Protein AF-A0A9E5S819-F1 (afdb_monomer)

Foldseek 3Di:
DPPQKDKPQDDDDDDDAAKDWGWIWIADNVRDIDIDIDIDHDHDPDPDPPPPPPPFQWFAAPDRWIKGFDDDDPPDDDDPQWDWDWDADPNDTGIWIAGVDDGWIWTWIATPVGDTAIWTQDPVRHTDHDDDDDDVHADWDFDDDDPPDDDAPQWAWDWDQDPNDIDIWTWRDDDPPDDIWIWTFTQHPVRDTAIWIADPVVRDTHGDDDPDPPPPPPPPPPDDDDDDDDDDDDDDDDDDDDDDDDDDPDPVVVVVVVVVVVVVVVVVVVVVVVVVVVVVVVVPDDDDDDDDDDD

Sequence (295 aa):
TDSKASIKGGGTVKLSEGENTIRLTVTAENGDQRTYAIVVTRPTATPSPSPSPTPAVTVPGPGDDTFSVSDLPEGVAVPAGFYSTVKEMDGRNVPAYKSLKGDLTLFYLIRDDGASGFYYADQDGTYLPFLTISLPALTWPILSLDSSVDIPPGFTETEMLVEGQWVKVWQRPEPEGRDAEYLVYLMGGDGGRRFYLYDRNNQLLIPYQENAPVPTEPTEPSATTPETDPVATTPTPTTPAETSEPGVLGAWQLMTFLFGIFCLILLGLIVWLLTRLRRLENLSKPQRPHIRRVD

pLDDT: mean 72.02, std 18.45, range [29.06, 97.5]

Solvent-accessible surface area (backbone atoms only — not comparable to full-atom values): 19142 Å² total; per-residue (Å²): 132,76,94,64,57,47,77,45,70,79,79,94,76,88,78,59,76,35,80,36,78,46,59,35,39,39,33,43,78,89,66,54,74,48,77,45,78,48,79,48,71,36,77,62,81,70,78,68,80,72,74,74,80,68,80,67,57,69,48,47,28,74,85,89,43,56,28,31,59,41,76,81,55,90,90,64,74,79,58,89,66,46,45,86,47,72,42,79,54,97,92,36,78,40,62,29,32,37,37,79,70,73,86,54,48,34,33,36,35,35,33,91,89,64,57,65,47,46,23,30,65,50,96,87,58,40,40,42,79,63,82,83,65,83,41,108,81,70,59,56,58,79,48,83,82,58,98,83,63,84,75,64,88,79,51,44,82,47,77,44,80,54,101,88,40,81,42,77,34,28,38,26,80,54,58,94,95,43,81,62,46,34,38,39,40,29,36,45,100,85,67,52,72,45,51,22,37,44,41,81,90,76,72,42,78,42,80,56,71,83,71,71,74,70,76,72,69,77,80,69,79,84,69,84,77,81,88,79,88,87,85,88,86,86,86,88,90,86,88,90,77,91,83,86,81,86,85,73,85,52,72,66,62,57,48,54,54,52,51,51,53,50,50,55,51,52,53,51,50,52,55,51,50,53,54,51,52,54,53,51,58,64,68,68,58,78,81,79,82,83,80,76,85,82,134

Nearest PDB structures (foldseek):
  8pxc-assembly1_A  TM=6.404E-01  e=1.051E+00  Streptococcus oralis
  1l4i-assembly1_A  TM=1.980E-01  e=1.222E+00  Escherichia coli
  6hq9-assembly1_A  TM=2.543E-01  e=4.276E+00  Homo sapiens
  8ewc-assembly1_BE  TM=1.383E-01  e=7.802E+00  Saccharomyces cerevisiae

Radius of gyration: 40.33 Å; Cα contacts (8 Å, |Δi|>4): 338; chains: 1; bounding box: 88×86×126 Å

Structure (mmCIF, N/CA/C/O backbone):
data_AF-A0A9E5S819-F1
#
_entry.id   AF-A0A9E5S819-F1
#
loop_
_atom_site.group_PDB
_atom_site.id
_atom_site.type_symbol
_atom_site.label_atom_id
_atom_site.label_alt_id
_atom_site.label_comp_id
_atom_site.label_asym_id
_atom_site.label_entity_id
_atom_site.label_seq_id
_atom_site.pdbx_PDB_ins_code
_atom_site.Cartn_x
_atom_site.Cartn_y
_atom_site.Cartn_z
_atom_site.occupancy
_atom_site.B_iso_or_equiv
_atom_site.auth_seq_id
_atom_site.auth_comp_id
_atom_site.auth_asym_id
_atom_site.auth_atom_id
_atom_site.pdbx_PDB_model_num
ATOM 1 N N . THR A 1 1 ? -46.412 28.011 44.755 1.00 49.03 1 THR A N 1
ATOM 2 C CA . THR A 1 1 ? -45.316 28.974 44.525 1.00 49.03 1 THR A CA 1
ATOM 3 C C . THR A 1 1 ? -45.879 30.362 44.728 1.00 49.03 1 THR A C 1
ATOM 5 O O . THR A 1 1 ? -46.919 30.655 44.157 1.00 49.03 1 THR A O 1
ATOM 8 N N . ASP A 1 2 ? -45.276 31.164 45.605 1.00 54.16 2 ASP A N 1
ATOM 9 C CA . ASP A 1 2 ? -45.656 32.570 45.804 1.00 54.16 2 ASP A CA 1
ATOM 10 C C . ASP A 1 2 ? -45.157 33.390 44.599 1.00 54.16 2 ASP A C 1
ATOM 12 O O . ASP A 1 2 ? -43.995 33.266 44.210 1.00 54.16 2 ASP A O 1
ATOM 16 N N . SER A 1 3 ? -46.036 34.169 43.964 1.00 62.62 3 SER A N 1
ATOM 17 C CA . SER A 1 3 ? -45.792 34.843 42.681 1.00 62.62 3 SER A CA 1
ATOM 18 C C . SER A 1 3 ? -44.837 36.043 42.755 1.00 62.62 3 SER A C 1
ATOM 20 O O . SER A 1 3 ? -44.627 36.697 41.736 1.00 62.62 3 SER A O 1
ATOM 22 N N . LYS A 1 4 ? -44.278 36.359 43.931 1.00 67.62 4 LYS A N 1
ATOM 23 C CA . LYS A 1 4 ? -43.441 37.555 44.146 1.00 67.62 4 LYS A CA 1
ATOM 24 C C . LYS A 1 4 ? -41.991 37.281 44.562 1.00 67.62 4 LYS A C 1
ATOM 26 O O . LYS A 1 4 ? -41.213 38.219 44.715 1.00 67.62 4 LYS A O 1
ATOM 31 N N . ALA A 1 5 ? -41.604 36.018 44.730 1.00 68.25 5 ALA A N 1
ATOM 32 C CA . ALA A 1 5 ? -40.213 35.657 44.997 1.00 68.25 5 ALA A CA 1
ATOM 33 C C . ALA A 1 5 ? -39.371 35.690 43.708 1.00 68.25 5 ALA A C 1
ATOM 35 O O . ALA A 1 5 ? -39.843 35.289 42.643 1.00 68.25 5 ALA A O 1
ATOM 36 N N . SER A 1 6 ? -38.105 36.115 43.802 1.00 69.06 6 SER A N 1
ATOM 37 C CA . SER A 1 6 ? -37.155 36.065 42.677 1.00 69.06 6 SER A CA 1
ATOM 38 C C . SER A 1 6 ? -35.990 35.122 42.972 1.00 69.06 6 SER A C 1
ATOM 40 O O . SER A 1 6 ? -35.504 35.050 44.101 1.00 69.06 6 SER A O 1
ATOM 42 N N . ILE A 1 7 ? -35.550 34.376 41.955 1.00 75.12 7 ILE A N 1
ATOM 43 C CA . ILE A 1 7 ? -34.467 33.392 42.062 1.00 75.12 7 ILE A CA 1
ATOM 44 C C . ILE A 1 7 ? -33.316 33.836 41.159 1.00 75.12 7 ILE A C 1
ATOM 46 O O . ILE A 1 7 ? -33.513 34.069 39.966 1.00 75.12 7 ILE A O 1
ATOM 50 N N . LYS A 1 8 ? -32.105 33.923 41.714 1.00 68.56 8 LYS A N 1
ATOM 51 C CA . LYS A 1 8 ? -30.856 34.160 40.975 1.00 68.56 8 LYS A CA 1
ATOM 52 C C . LYS A 1 8 ? -29.974 32.912 41.024 1.00 68.56 8 LYS A C 1
ATOM 54 O O . LYS A 1 8 ? -29.885 32.263 42.062 1.00 68.56 8 LYS A O 1
ATOM 59 N N . GLY A 1 9 ? -29.321 32.592 39.905 1.00 63.53 9 GLY A N 1
ATOM 60 C CA . GLY A 1 9 ? -28.444 31.418 39.772 1.00 63.53 9 GLY A CA 1
ATOM 61 C C . GLY A 1 9 ? -29.086 30.184 39.121 1.00 63.53 9 GLY A C 1
ATOM 62 O O . GLY A 1 9 ? -28.424 29.159 38.999 1.00 63.53 9 GLY A O 1
ATOM 63 N N . GLY A 1 10 ? -30.351 30.267 38.692 1.00 67.69 10 GLY A N 1
ATOM 64 C CA . GLY A 1 10 ? -30.990 29.228 37.872 1.00 67.69 10 GLY A CA 1
ATOM 65 C C . GLY A 1 10 ? -30.561 29.291 36.398 1.00 67.69 10 GLY A C 1
ATOM 66 O O . GLY A 1 10 ? -30.113 30.335 35.927 1.00 67.69 10 GLY A O 1
ATOM 67 N N . GLY A 1 11 ? -30.714 28.186 35.661 1.00 73.12 11 GLY A N 1
ATOM 68 C CA . GLY A 1 11 ? -30.392 28.090 34.230 1.00 73.12 11 GLY A CA 1
ATOM 69 C C . GLY A 1 11 ? -29.603 26.827 33.876 1.00 73.12 11 GLY A C 1
ATOM 70 O O . GLY A 1 11 ? -29.444 25.929 34.699 1.00 73.12 11 GLY A O 1
ATOM 71 N N . THR A 1 12 ? -29.107 26.758 32.639 1.00 76.50 12 THR A N 1
ATOM 72 C CA . THR A 1 12 ? -28.227 25.663 32.202 1.00 76.50 12 THR A CA 1
ATOM 73 C C . THR A 1 12 ? -26.820 25.898 32.742 1.00 76.50 12 THR A C 1
ATOM 75 O O . THR A 1 12 ? -26.201 26.913 32.425 1.00 76.50 12 THR A O 1
ATOM 78 N N . VAL A 1 13 ? -26.305 24.959 33.536 1.00 80.19 13 VAL A N 1
ATOM 79 C CA . VAL A 1 13 ? -24.954 25.019 34.110 1.00 80.19 13 VAL A CA 1
ATOM 80 C C . VAL A 1 13 ? -24.096 23.928 33.481 1.00 80.19 13 VAL A C 1
ATOM 82 O O . VAL A 1 13 ? -24.451 22.751 33.513 1.00 80.19 13 VAL A O 1
ATOM 85 N N . LYS A 1 14 ? -22.953 24.310 32.906 1.00 83.06 14 LYS A N 1
ATOM 86 C CA . LYS A 1 14 ? -21.955 23.351 32.423 1.00 83.06 14 LYS A CA 1
ATOM 87 C C . LYS A 1 14 ? -21.240 22.738 33.630 1.00 83.06 14 LYS A C 1
ATOM 89 O O . LYS A 1 14 ? -20.641 23.469 34.410 1.00 83.06 14 LYS A O 1
ATOM 94 N N . LEU A 1 15 ? -21.305 21.415 33.771 1.00 84.69 15 LEU A N 1
ATOM 95 C CA . LEU A 1 15 ? -20.658 20.687 34.866 1.00 84.69 15 LEU A CA 1
ATOM 96 C C . LEU A 1 15 ? -19.222 20.304 34.497 1.00 84.69 15 LEU A C 1
ATOM 98 O O . LEU A 1 15 ? -18.985 19.773 33.407 1.00 84.69 15 LEU A O 1
ATOM 102 N N . SER A 1 16 ? -18.292 20.508 35.421 1.00 83.62 16 SER A N 1
ATOM 103 C CA . SER A 1 16 ? -16.950 19.920 35.401 1.00 83.62 16 SER A CA 1
ATOM 104 C C . SER A 1 16 ? -16.986 18.487 35.935 1.00 83.62 16 SER A C 1
ATOM 106 O O . SER A 1 16 ? -17.963 18.078 36.558 1.00 83.62 16 SER A O 1
ATOM 108 N N . GLU A 1 17 ? -15.947 17.701 35.671 1.00 83.12 17 GLU A N 1
ATOM 109 C CA . GLU A 1 17 ? -15.797 16.381 36.298 1.00 83.12 17 GLU A CA 1
ATOM 110 C C . GLU A 1 17 ? -15.618 16.518 37.809 1.00 83.12 17 GLU A C 1
ATOM 112 O O . GLU A 1 17 ? -14.979 17.461 38.275 1.00 83.12 17 GLU A O 1
ATOM 117 N N . GLY A 1 18 ? -16.189 15.583 38.566 1.00 79.44 18 GLY A N 1
ATOM 118 C CA . GLY A 1 18 ? -16.196 15.638 40.022 1.00 79.44 18 GLY A CA 1
ATOM 119 C C . GLY A 1 18 ? -17.340 16.482 40.588 1.00 79.44 18 GLY A C 1
ATOM 120 O O . GLY A 1 18 ? -18.409 16.621 39.987 1.00 79.44 18 GLY A O 1
ATOM 121 N N . GLU A 1 19 ? -17.145 16.984 41.803 1.00 89.06 19 GLU A N 1
ATOM 122 C CA . GLU A 1 19 ? -18.164 17.720 42.549 1.00 89.06 19 GLU A CA 1
ATOM 123 C C . GLU A 1 19 ? -18.344 19.146 42.006 1.00 89.06 19 GLU A C 1
ATOM 125 O O . GLU A 1 19 ? -17.396 19.920 41.893 1.00 89.06 19 GLU A O 1
ATOM 130 N N . ASN A 1 20 ? -19.585 19.515 41.694 1.00 87.75 20 ASN A N 1
ATOM 131 C CA . ASN A 1 20 ? -19.971 20.857 41.277 1.00 87.75 20 ASN A CA 1
ATOM 132 C C . ASN A 1 20 ? -20.948 21.426 42.302 1.00 87.75 20 ASN A C 1
ATOM 134 O O . ASN A 1 20 ? -21.994 20.835 42.556 1.00 87.75 20 ASN A O 1
ATOM 138 N N . THR A 1 21 ? -20.654 22.601 42.855 1.00 88.50 21 THR A N 1
ATOM 139 C CA . THR A 1 21 ? -21.582 23.304 43.750 1.00 88.50 21 THR A CA 1
ATOM 140 C C . THR A 1 21 ? -22.250 24.461 43.012 1.00 88.50 21 THR A C 1
ATOM 142 O O . THR A 1 21 ? -21.607 25.461 42.698 1.00 88.50 21 THR A O 1
ATOM 145 N N . ILE A 1 22 ? -23.554 24.351 42.765 1.00 87.19 22 ILE A N 1
ATOM 146 C CA . ILE A 1 22 ? -24.386 25.392 42.152 1.00 87.19 22 ILE A CA 1
ATOM 147 C C . ILE A 1 22 ? -25.094 26.162 43.269 1.00 87.19 22 ILE A C 1
ATOM 149 O O . ILE A 1 22 ? -25.772 25.563 44.100 1.00 87.19 22 ILE A O 1
ATOM 153 N N . ARG A 1 23 ? -24.954 27.490 43.311 1.00 85.44 23 ARG A N 1
ATOM 154 C CA . ARG A 1 23 ? -25.583 28.334 44.340 1.00 85.44 23 ARG A CA 1
ATOM 155 C C . ARG A 1 23 ? -26.801 29.060 43.780 1.00 85.44 23 ARG A C 1
ATOM 157 O O . ARG A 1 23 ? -26.695 29.762 42.779 1.00 85.44 23 ARG A O 1
ATOM 164 N N . LEU A 1 24 ? -27.934 28.911 44.457 1.00 83.19 24 LEU A N 1
ATOM 165 C CA . LEU A 1 24 ? -29.189 29.589 44.153 1.00 83.19 24 LEU A CA 1
ATOM 166 C C . LEU A 1 24 ? -29.519 30.569 45.270 1.00 83.19 24 LEU A C 1
ATOM 168 O O . LEU A 1 24 ? -29.622 30.168 46.425 1.00 83.19 24 LEU A O 1
ATOM 172 N N . THR A 1 25 ? -29.742 31.833 44.941 1.00 83.75 25 THR A N 1
ATOM 173 C CA . THR A 1 25 ? -30.206 32.831 45.909 1.00 83.75 25 THR A CA 1
ATOM 174 C C . THR A 1 25 ? -31.675 33.120 45.655 1.00 83.75 25 THR A C 1
ATOM 176 O O . THR A 1 25 ? -32.054 33.518 44.553 1.00 83.75 25 THR A O 1
ATOM 179 N N . VAL A 1 26 ? -32.501 32.904 46.675 1.00 83.62 26 VAL A N 1
ATOM 180 C CA . VAL A 1 26 ? -33.932 33.201 46.669 1.00 83.62 26 VAL A CA 1
ATOM 181 C C . VAL A 1 26 ? -34.154 34.458 47.490 1.00 83.62 26 VAL A C 1
ATOM 183 O O . VAL A 1 26 ? -33.796 34.492 48.668 1.00 83.62 26 VAL A O 1
ATOM 186 N N . THR A 1 27 ? -34.753 35.469 46.875 1.00 84.00 27 THR A N 1
ATOM 187 C CA . THR A 1 27 ? -35.127 36.723 47.530 1.00 84.00 27 THR A CA 1
ATOM 188 C C . THR A 1 27 ? -36.641 36.759 47.702 1.00 84.00 27 THR A C 1
ATOM 190 O O . THR A 1 27 ? -37.375 36.658 46.714 1.00 84.00 27 THR A O 1
ATOM 193 N N . ALA A 1 28 ? -37.100 36.881 48.947 1.00 81.38 28 ALA A N 1
ATOM 194 C CA . ALA A 1 28 ? -38.507 37.072 49.288 1.00 81.38 28 ALA A CA 1
ATOM 195 C C . ALA A 1 28 ? -38.957 38.521 49.014 1.00 81.38 28 ALA A C 1
ATOM 197 O O . ALA A 1 28 ? -38.131 39.417 48.845 1.00 81.38 28 ALA A O 1
ATOM 198 N N . GLU A 1 29 ? -40.271 38.768 48.979 1.00 77.25 29 GLU A N 1
ATOM 199 C CA . GLU A 1 29 ? -40.834 40.099 48.683 1.00 77.25 29 GLU A CA 1
ATOM 200 C C . GLU A 1 29 ? -40.369 41.180 49.677 1.00 77.25 29 GLU A C 1
ATOM 202 O O . GLU A 1 29 ? -40.173 42.332 49.303 1.00 77.25 29 GLU A O 1
ATOM 207 N N . ASN A 1 30 ? -40.132 40.802 50.935 1.00 82.00 30 ASN A N 1
ATOM 208 C CA . ASN A 1 30 ? -39.649 41.694 51.990 1.00 82.00 30 ASN A CA 1
ATOM 209 C C . ASN A 1 30 ? -38.134 41.994 51.913 1.00 82.00 30 ASN A C 1
ATOM 211 O O . ASN A 1 30 ? -37.617 42.706 52.769 1.00 82.00 30 ASN A O 1
ATOM 215 N N . GLY A 1 31 ? -37.425 41.460 50.911 1.00 76.12 31 GLY A N 1
ATOM 216 C CA . GLY A 1 31 ? -35.988 41.657 50.710 1.00 76.12 31 GLY A CA 1
ATOM 217 C C . GLY A 1 31 ? -35.090 40.625 51.397 1.00 76.12 31 GLY A C 1
ATOM 218 O O . GLY A 1 31 ? -33.887 40.616 51.126 1.00 76.12 31 GLY A O 1
ATOM 219 N N . ASP A 1 32 ? -35.644 39.724 52.215 1.00 84.69 32 ASP A N 1
ATOM 220 C CA . ASP A 1 32 ? -34.869 38.661 52.856 1.00 84.69 32 ASP A CA 1
ATOM 221 C C . ASP A 1 32 ? -34.326 37.681 51.814 1.00 84.69 32 ASP A C 1
ATOM 223 O O . ASP A 1 32 ? -35.047 37.221 50.923 1.00 84.69 32 ASP A O 1
ATOM 227 N N . GLN A 1 33 ? -33.048 37.323 51.944 1.00 86.56 33 GLN A N 1
ATOM 228 C CA . GLN A 1 33 ? -32.381 36.403 51.028 1.00 86.56 33 GLN A CA 1
ATOM 229 C C . GLN A 1 33 ? -31.989 35.105 51.718 1.00 86.56 33 GLN A C 1
ATOM 231 O O . GLN A 1 33 ? -31.455 35.096 52.827 1.00 86.56 33 GLN A O 1
ATOM 236 N N . ARG A 1 34 ? -32.196 33.991 51.017 1.00 85.62 34 ARG A N 1
ATOM 237 C CA . ARG A 1 34 ? -31.684 32.673 51.400 1.00 85.62 34 ARG A CA 1
ATOM 238 C C . ARG A 1 34 ? -30.897 32.084 50.247 1.00 85.62 34 ARG A C 1
ATOM 240 O O . ARG A 1 34 ? -31.376 32.057 49.116 1.00 85.62 34 ARG A O 1
ATOM 247 N N . THR A 1 35 ? -29.689 31.613 50.538 1.00 84.31 35 THR A N 1
ATOM 248 C CA . THR A 1 35 ? -28.841 30.948 49.546 1.00 84.31 35 THR A CA 1
ATOM 249 C C . THR A 1 35 ? -28.864 29.445 49.776 1.00 84.31 35 THR A C 1
ATOM 251 O O . THR A 1 35 ? -28.630 28.976 50.886 1.00 84.31 35 THR A O 1
ATOM 254 N N . TYR A 1 36 ? -29.132 28.705 48.710 1.00 81.75 36 TYR A N 1
ATOM 255 C CA . TYR A 1 36 ? -29.178 27.254 48.658 1.00 81.75 36 TYR A CA 1
ATOM 256 C C . TYR A 1 36 ? -28.022 26.751 47.802 1.00 81.75 36 TYR A C 1
ATOM 258 O O . TYR A 1 36 ? -27.707 27.340 46.768 1.00 81.75 36 TYR A O 1
ATOM 266 N N . ALA A 1 37 ? -27.389 25.663 48.227 1.00 83.44 37 ALA A N 1
ATOM 267 C CA . ALA A 1 37 ? -26.352 24.989 47.462 1.00 83.44 37 ALA A CA 1
ATOM 268 C C . ALA A 1 37 ? -26.902 23.666 46.923 1.00 83.44 37 ALA A C 1
ATOM 270 O O . ALA A 1 37 ? -27.421 22.853 47.685 1.00 83.44 37 ALA A O 1
ATOM 271 N N . ILE A 1 38 ? -26.783 23.462 45.615 1.00 84.69 38 ILE A N 1
ATOM 272 C CA . ILE A 1 38 ? -27.019 22.184 44.953 1.00 84.69 38 ILE A CA 1
ATOM 273 C C . ILE A 1 38 ? -25.649 21.595 44.659 1.00 84.69 38 ILE A C 1
ATOM 275 O O . ILE A 1 38 ? -24.887 22.147 43.865 1.00 84.69 38 ILE A O 1
ATOM 279 N N . VAL A 1 39 ? -25.341 20.483 45.312 1.00 85.00 39 VAL A N 1
ATOM 280 C CA . VAL A 1 39 ? -24.119 19.727 45.053 1.00 85.00 39 VAL A CA 1
ATOM 281 C C . VAL A 1 39 ? -24.449 18.652 44.024 1.00 85.00 39 VAL A C 1
ATOM 283 O O . VAL A 1 39 ? -25.289 17.787 44.268 1.00 85.00 39 VAL A O 1
ATOM 286 N N . VAL A 1 40 ? -23.829 18.746 42.850 1.00 83.12 40 VAL A N 1
ATOM 287 C CA . VAL A 1 40 ? -23.981 17.807 41.737 1.00 83.12 40 VAL A CA 1
ATOM 288 C C . VAL A 1 40 ? -22.622 17.203 41.432 1.00 83.12 40 VAL A C 1
ATOM 290 O O . VAL A 1 40 ? -21.717 17.891 40.964 1.00 83.12 40 VAL A O 1
ATOM 293 N N . THR A 1 41 ? -22.478 15.905 41.648 1.00 80.94 41 THR A N 1
ATOM 294 C CA . THR A 1 41 ? -21.248 15.195 41.294 1.00 80.94 41 THR A CA 1
ATOM 295 C C . THR A 1 41 ? -21.402 14.593 39.906 1.00 80.94 41 THR A C 1
ATOM 297 O O . THR A 1 41 ? -22.235 13.711 39.697 1.00 80.94 41 THR A O 1
ATOM 300 N N . ARG A 1 42 ? -20.603 15.068 38.944 1.00 81.12 42 ARG A N 1
ATOM 301 C CA . ARG A 1 42 ? -20.471 14.427 37.634 1.00 81.12 42 ARG A CA 1
ATOM 302 C C . ARG A 1 42 ? -19.439 13.306 37.784 1.00 81.12 42 ARG A C 1
ATOM 304 O O . ARG A 1 42 ? -18.291 13.620 38.110 1.00 81.12 42 ARG A O 1
ATOM 311 N N . PRO A 1 43 ? -19.810 12.030 37.572 1.00 67.94 43 PRO A N 1
ATOM 312 C CA . PRO A 1 43 ? -18.859 10.935 37.682 1.00 67.94 43 PRO A CA 1
ATOM 313 C C . PRO A 1 43 ? -17.687 11.188 36.735 1.00 67.94 43 PRO A C 1
ATOM 315 O O . PRO A 1 43 ? -17.876 11.578 35.579 1.00 67.94 43 PRO A O 1
ATOM 318 N N . THR A 1 44 ? -16.473 10.999 37.242 1.00 64.12 44 THR A N 1
ATOM 319 C CA . THR A 1 44 ? -15.304 10.834 36.387 1.00 64.12 44 THR A CA 1
ATOM 320 C C . THR A 1 44 ? -15.543 9.601 35.528 1.00 64.12 44 THR A C 1
ATOM 322 O O . THR A 1 44 ? -16.090 8.605 36.013 1.00 64.12 44 THR A O 1
ATOM 325 N N . ALA A 1 45 ? -15.171 9.662 34.248 1.00 59.53 45 ALA A N 1
ATOM 326 C CA . ALA A 1 45 ? -15.114 8.453 33.444 1.00 59.53 45 ALA A CA 1
ATOM 327 C C . ALA A 1 45 ? -14.199 7.481 34.195 1.00 59.53 45 ALA A C 1
ATOM 329 O O . ALA A 1 45 ? -13.007 7.738 34.359 1.00 59.53 45 ALA A O 1
ATOM 330 N N . THR A 1 46 ? -14.774 6.415 34.750 1.00 54.75 46 THR A N 1
ATOM 331 C CA . THR A 1 46 ? -13.966 5.328 35.287 1.00 54.75 46 THR A CA 1
ATOM 332 C C . THR A 1 46 ? -13.150 4.844 34.098 1.00 54.75 46 THR A C 1
ATOM 334 O O . THR A 1 46 ? -13.774 4.548 33.072 1.00 54.75 46 THR A O 1
ATOM 337 N N . PRO A 1 47 ? -11.804 4.823 34.153 1.00 46.31 47 PRO A N 1
ATOM 338 C CA . PRO A 1 47 ? -11.065 4.171 33.092 1.00 46.31 47 PRO A CA 1
ATOM 339 C C . PRO A 1 47 ? -11.638 2.761 33.024 1.00 46.31 47 PRO A C 1
ATOM 341 O O . PRO A 1 47 ? -11.602 2.024 34.013 1.00 46.31 47 PRO A O 1
ATOM 344 N N . SER A 1 48 ? -12.264 2.426 31.893 1.00 51.12 48 SER A N 1
ATOM 345 C CA . SER A 1 48 ? -12.564 1.035 31.580 1.00 51.12 48 SER A CA 1
ATOM 346 C C . SER A 1 48 ? -11.285 0.262 31.886 1.00 51.12 48 SER A C 1
ATOM 348 O O . SER A 1 48 ? -10.220 0.772 31.513 1.00 51.12 48 SER A O 1
ATOM 350 N N . PRO A 1 49 ? -11.332 -0.878 32.606 1.00 44.66 49 PRO A N 1
ATOM 351 C CA . PRO A 1 49 ? -10.126 -1.651 32.841 1.00 44.66 49 PRO A CA 1
ATOM 352 C C . PRO A 1 49 ? -9.443 -1.812 31.488 1.00 44.66 49 PRO A C 1
ATOM 354 O O . PRO A 1 49 ? -10.048 -2.327 30.545 1.00 44.66 49 PRO A O 1
ATOM 357 N N . SER A 1 50 ? -8.231 -1.261 31.379 1.00 52.28 50 SER A N 1
ATOM 358 C CA . SER A 1 50 ? -7.379 -1.528 30.230 1.00 52.28 50 SER A CA 1
ATOM 359 C C . SER A 1 50 ? -7.334 -3.048 30.127 1.00 52.28 50 SER A C 1
ATOM 361 O O . SER A 1 50 ? -7.069 -3.681 31.162 1.00 52.28 50 SER A O 1
ATOM 363 N N . PRO A 1 51 ? -7.699 -3.654 28.982 1.00 48.38 51 PRO A N 1
ATOM 364 C CA . PRO A 1 51 ? -7.638 -5.097 28.862 1.00 48.38 51 PRO A CA 1
ATOM 365 C C . PRO A 1 51 ? -6.243 -5.525 29.321 1.00 48.38 51 PRO A C 1
ATOM 367 O O . PRO A 1 51 ? -5.238 -4.967 28.879 1.00 48.38 51 PRO A O 1
ATOM 370 N N . SER A 1 52 ? -6.182 -6.460 30.274 1.00 49.28 52 SER A N 1
ATOM 371 C CA . SER A 1 52 ? -4.928 -7.145 30.595 1.00 49.28 52 SER A CA 1
ATOM 372 C C . SER A 1 52 ? -4.310 -7.573 29.262 1.00 49.28 52 SER A C 1
ATOM 374 O O . SER A 1 52 ? -5.073 -8.089 28.436 1.00 49.28 52 SER A O 1
ATOM 376 N N . PRO A 1 53 ? -3.018 -7.285 28.989 1.00 50.22 53 PRO A N 1
ATOM 377 C CA . PRO A 1 53 ? -2.468 -7.454 27.655 1.00 50.22 53 PRO A CA 1
ATOM 378 C C . PRO A 1 53 ? -2.627 -8.919 27.277 1.00 50.22 53 PRO A C 1
ATOM 380 O O . PRO A 1 53 ? -1.938 -9.801 27.788 1.00 50.22 53 PRO A O 1
ATOM 383 N N . THR A 1 54 ? -3.600 -9.181 26.409 1.00 63.75 54 THR A N 1
ATOM 384 C CA . THR A 1 54 ? -3.689 -10.459 25.727 1.00 63.75 54 THR A CA 1
ATOM 385 C C . THR A 1 54 ? -2.376 -10.550 24.961 1.00 63.75 54 THR A C 1
ATOM 387 O O . THR A 1 54 ? -2.074 -9.604 24.231 1.00 63.75 54 THR A O 1
ATOM 390 N N . PRO A 1 55 ? -1.546 -11.585 25.190 1.00 68.50 55 PRO A N 1
ATOM 391 C CA . PRO A 1 55 ? -0.208 -11.622 24.611 1.00 68.50 55 PRO A CA 1
ATOM 392 C C . PRO A 1 55 ? -0.345 -11.455 23.100 1.00 68.50 55 PRO A C 1
ATOM 394 O O . PRO A 1 55 ? -1.190 -12.126 22.516 1.00 68.50 55 PRO A O 1
ATOM 397 N N . ALA A 1 56 ? 0.376 -10.521 22.485 1.00 80.56 56 ALA A N 1
ATOM 398 C CA . ALA A 1 56 ? 0.209 -10.254 21.060 1.00 80.56 56 ALA A CA 1
ATOM 399 C C . ALA A 1 56 ? 0.487 -11.530 20.246 1.00 80.56 56 ALA A C 1
ATOM 401 O O . ALA A 1 56 ? 1.340 -12.332 20.624 1.00 80.56 56 ALA A O 1
ATOM 402 N N . VAL A 1 57 ? -0.259 -11.742 19.158 1.00 91.12 57 VAL A N 1
ATOM 403 C CA . VAL A 1 57 ? 0.084 -12.793 18.187 1.00 91.12 57 VAL A CA 1
ATOM 404 C C . VAL A 1 57 ? 1.353 -12.338 17.477 1.00 91.12 57 VAL A C 1
ATOM 406 O O . VAL A 1 57 ? 1.381 -11.216 16.968 1.00 91.12 57 VAL A O 1
ATOM 409 N N . THR A 1 58 ? 2.392 -13.170 17.468 1.00 94.19 58 THR A N 1
ATOM 410 C CA . THR A 1 58 ? 3.694 -12.828 16.888 1.00 94.19 58 THR A CA 1
ATOM 411 C C . THR A 1 58 ? 3.988 -13.633 15.630 1.00 94.19 58 THR A C 1
ATOM 413 O O . THR A 1 58 ? 3.560 -14.775 15.491 1.00 94.19 58 THR A O 1
ATOM 416 N N . VAL A 1 59 ? 4.721 -13.028 14.697 1.00 94.62 59 VAL A N 1
ATOM 417 C CA . VAL A 1 59 ? 5.083 -13.626 13.406 1.00 94.62 59 VAL A CA 1
ATOM 418 C C . VAL A 1 59 ? 6.557 -13.372 13.072 1.00 94.62 59 VAL A C 1
ATOM 420 O O . VAL A 1 59 ? 7.100 -12.345 13.495 1.00 94.62 59 VAL A O 1
ATOM 423 N N . P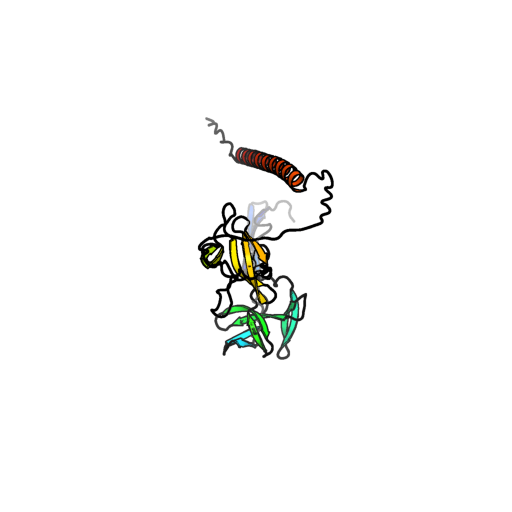RO A 1 60 ? 7.217 -14.280 12.327 1.00 95.19 60 PRO A N 1
ATOM 424 C CA . PRO A 1 60 ? 8.616 -14.117 11.948 1.00 95.19 60 PRO A CA 1
ATOM 425 C C . PRO A 1 60 ? 8.775 -13.097 10.817 1.00 95.19 60 PRO A C 1
ATOM 427 O O . PRO A 1 60 ? 7.959 -13.033 9.896 1.00 95.19 60 PRO A O 1
ATOM 430 N N . GLY A 1 61 ? 9.846 -12.315 10.879 1.00 90.75 61 GLY A N 1
ATOM 431 C CA . GLY A 1 61 ? 10.261 -11.379 9.842 1.00 90.75 61 GLY A CA 1
ATOM 432 C C . GLY A 1 61 ? 11.611 -11.731 9.214 1.00 90.75 61 GLY A C 1
ATOM 433 O O . GLY A 1 61 ? 12.159 -12.797 9.482 1.00 90.75 61 GLY A O 1
ATOM 434 N N . PRO A 1 62 ? 12.164 -10.852 8.361 1.00 85.12 62 PRO A N 1
ATOM 435 C CA . PRO A 1 62 ? 13.458 -11.082 7.729 1.00 85.12 62 PRO A CA 1
ATOM 436 C C . PRO A 1 62 ? 14.587 -11.172 8.765 1.00 85.12 62 PRO A C 1
ATOM 438 O O . PRO A 1 62 ? 14.716 -10.300 9.623 1.00 85.12 62 PRO A O 1
ATOM 441 N N . GLY A 1 63 ? 15.449 -12.183 8.642 1.00 88.00 63 GLY A N 1
ATOM 442 C CA . GLY A 1 63 ? 16.522 -12.421 9.612 1.00 88.00 63 GLY A CA 1
ATOM 443 C C . GLY A 1 63 ? 15.974 -12.985 10.925 1.00 88.00 63 GLY A C 1
ATOM 444 O O . GLY A 1 63 ? 15.219 -13.950 10.898 1.00 88.00 63 GLY A O 1
ATOM 445 N N . ASP A 1 64 ? 16.356 -12.378 12.051 1.00 87.56 64 ASP A N 1
ATOM 446 C CA . ASP A 1 64 ? 15.902 -12.768 13.397 1.00 87.56 64 ASP A CA 1
ATOM 447 C C . ASP A 1 64 ? 14.801 -11.832 13.946 1.00 87.56 64 ASP A C 1
ATOM 449 O O . ASP A 1 64 ? 14.474 -11.866 15.135 1.00 87.56 64 ASP A O 1
ATOM 453 N N . ASP A 1 65 ? 14.227 -10.973 13.095 1.00 90.38 65 ASP A N 1
ATOM 454 C CA . ASP A 1 65 ? 13.184 -10.029 13.497 1.00 90.38 65 ASP A CA 1
ATOM 455 C C . ASP A 1 65 ? 11.871 -10.757 13.833 1.00 90.38 65 ASP A C 1
ATOM 457 O O . ASP A 1 65 ? 11.437 -11.680 13.141 1.00 90.38 65 ASP A O 1
ATOM 461 N N . THR A 1 66 ? 11.188 -10.288 14.878 1.00 93.94 66 THR A N 1
ATOM 462 C CA . THR A 1 66 ? 9.840 -10.736 15.251 1.00 93.94 66 THR A CA 1
ATOM 463 C C . THR A 1 66 ? 8.887 -9.548 15.263 1.00 93.94 66 THR A C 1
ATOM 465 O O . THR A 1 66 ? 9.241 -8.441 15.671 1.00 93.94 66 THR A O 1
ATOM 468 N N . PHE A 1 67 ? 7.663 -9.783 14.806 1.00 94.94 67 PHE A N 1
ATOM 469 C CA . PHE A 1 67 ? 6.628 -8.767 14.696 1.00 94.94 67 PHE A CA 1
ATOM 470 C C . PHE A 1 67 ? 5.389 -9.168 15.484 1.00 94.94 67 PHE A C 1
ATOM 472 O O . PHE A 1 67 ? 5.028 -10.339 15.520 1.00 94.94 67 PHE A O 1
ATOM 479 N N . SER A 1 68 ? 4.696 -8.192 16.060 1.00 95.19 68 SER A N 1
ATOM 480 C CA . SER A 1 68 ? 3.372 -8.361 16.660 1.00 95.19 68 SER A CA 1
ATOM 481 C C . SER A 1 68 ? 2.280 -7.950 15.675 1.00 95.19 68 SER A C 1
ATOM 483 O O . SER A 1 68 ? 2.349 -6.870 15.085 1.00 95.19 68 SER A O 1
ATOM 485 N N . VAL A 1 69 ? 1.249 -8.783 15.521 1.00 95.88 69 VAL A N 1
ATOM 486 C CA . VAL A 1 69 ? 0.042 -8.442 14.756 1.00 95.88 69 VAL A CA 1
ATOM 487 C C . VAL A 1 69 ? -0.786 -7.434 15.549 1.00 95.88 69 VAL A C 1
ATOM 489 O O . VAL A 1 69 ? -1.031 -7.627 16.741 1.00 95.88 69 VAL A O 1
ATOM 492 N N . SER A 1 70 ? -1.220 -6.360 14.892 1.00 92.75 70 SER A N 1
ATOM 493 C CA . SER A 1 70 ? -1.948 -5.262 15.526 1.00 92.75 70 SER A CA 1
ATOM 494 C C . SER A 1 70 ? -3.190 -4.851 14.733 1.00 92.75 70 SER A C 1
ATOM 496 O O . SER A 1 70 ? -3.311 -5.117 13.533 1.00 92.75 70 SER A O 1
ATOM 498 N N . ASP A 1 71 ? -4.119 -4.186 15.419 1.00 89.69 71 ASP A N 1
ATOM 499 C CA . ASP A 1 71 ? -5.227 -3.477 14.785 1.00 89.69 71 ASP A CA 1
ATOM 500 C C . ASP A 1 71 ? -4.715 -2.303 13.942 1.00 89.69 71 ASP A C 1
ATOM 502 O O . ASP A 1 71 ? -3.612 -1.791 14.148 1.00 89.69 71 ASP A O 1
ATOM 506 N N . LEU A 1 72 ? -5.532 -1.852 12.985 1.00 88.25 72 LEU A N 1
ATOM 507 C CA . LEU A 1 72 ? -5.189 -0.671 12.200 1.00 88.25 72 LEU A CA 1
ATOM 508 C C . LEU A 1 72 ? -5.269 0.584 13.080 1.00 88.25 72 LEU A C 1
ATOM 510 O O . LEU A 1 72 ? -6.344 0.849 13.627 1.00 88.25 72 LEU A O 1
ATOM 514 N N . PRO A 1 73 ? -4.194 1.383 13.201 1.00 85.06 73 PRO A N 1
ATOM 515 C CA . PRO A 1 73 ? -4.243 2.614 13.976 1.00 85.06 73 PRO A CA 1
ATOM 516 C C . PRO A 1 73 ? -5.244 3.612 13.389 1.00 85.06 73 PRO A C 1
ATOM 518 O O . PRO A 1 73 ? -5.458 3.663 12.173 1.00 85.06 73 PRO A O 1
ATOM 521 N N . GLU A 1 74 ? -5.825 4.456 14.244 1.00 81.19 74 GLU A N 1
ATOM 522 C CA . GLU A 1 74 ? -6.712 5.527 13.789 1.00 81.19 74 GLU A CA 1
ATOM 523 C C . GLU A 1 74 ? -6.011 6.422 12.752 1.00 81.19 74 GLU A C 1
ATOM 525 O O . GLU A 1 74 ? -4.870 6.848 12.929 1.00 81.19 74 GLU A O 1
ATOM 530 N N . GLY A 1 75 ? -6.703 6.705 11.647 1.00 75.44 75 GLY A N 1
ATOM 531 C CA . GLY A 1 75 ? -6.181 7.532 10.555 1.00 75.44 75 GLY A CA 1
ATOM 532 C C . GLY A 1 75 ? -5.328 6.789 9.521 1.00 75.44 75 GLY A C 1
ATOM 533 O O . GLY A 1 75 ? -5.060 7.359 8.463 1.00 75.44 75 GLY A O 1
ATOM 534 N N . VAL A 1 76 ? -4.957 5.525 9.753 1.00 80.69 76 VAL A N 1
ATOM 535 C CA . VAL A 1 76 ? -4.334 4.687 8.718 1.00 80.69 76 VAL A CA 1
ATOM 536 C 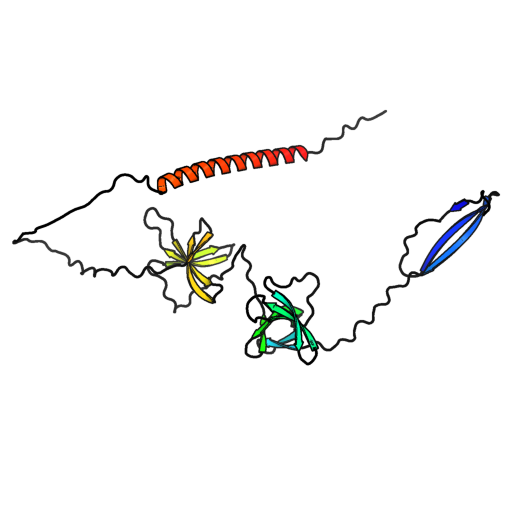C . VAL A 1 76 ? -5.432 4.077 7.846 1.00 80.69 76 VAL A C 1
ATOM 538 O O . VAL A 1 76 ? -6.361 3.439 8.337 1.00 80.69 76 VAL A O 1
ATOM 541 N N . ALA A 1 77 ? -5.344 4.286 6.532 1.00 80.44 77 ALA A N 1
ATOM 542 C CA . ALA A 1 77 ? -6.291 3.725 5.574 1.00 80.44 77 ALA A CA 1
ATOM 543 C C . ALA A 1 77 ? -5.870 2.319 5.123 1.00 80.44 77 ALA A C 1
ATOM 545 O O . ALA A 1 77 ? -4.682 2.027 4.972 1.00 80.44 77 ALA A O 1
ATOM 546 N N . VAL A 1 78 ? -6.856 1.464 4.841 1.00 81.62 78 VAL A N 1
ATOM 547 C CA . VAL A 1 78 ? -6.624 0.189 4.147 1.00 81.62 78 VAL A CA 1
ATOM 548 C C . VAL A 1 78 ? -6.079 0.482 2.740 1.00 81.62 78 VAL A C 1
ATOM 550 O O . VAL A 1 78 ? -6.631 1.359 2.066 1.00 81.62 78 VAL A O 1
ATOM 553 N N . PRO A 1 79 ? -5.032 -0.223 2.264 1.00 81.31 79 PRO A N 1
ATOM 554 C CA . PRO A 1 79 ? -4.480 0.015 0.939 1.00 81.31 79 PRO A CA 1
ATOM 555 C C . PRO A 1 79 ? -5.526 -0.155 -0.166 1.00 81.31 79 PRO A C 1
ATOM 557 O O . PRO A 1 79 ? -6.390 -1.034 -0.106 1.00 81.31 79 PRO A O 1
ATOM 560 N N . ALA A 1 80 ? -5.439 0.676 -1.206 1.00 75.31 80 ALA A N 1
ATOM 561 C CA . ALA A 1 80 ? -6.347 0.592 -2.344 1.00 75.31 80 ALA A CA 1
ATOM 562 C C . ALA A 1 80 ? -6.292 -0.806 -2.982 1.00 75.31 80 ALA A C 1
ATOM 564 O O . ALA A 1 80 ? -5.217 -1.359 -3.208 1.00 75.31 80 ALA A O 1
ATOM 565 N N . GLY A 1 81 ? -7.459 -1.376 -3.282 1.00 69.69 81 GLY A N 1
ATOM 566 C CA . GLY A 1 81 ? -7.554 -2.737 -3.812 1.00 69.69 81 GLY A CA 1
ATOM 567 C C . GLY A 1 81 ? -7.659 -3.834 -2.748 1.00 69.69 81 GLY A C 1
ATOM 568 O O . GLY A 1 81 ? -7.720 -4.997 -3.131 1.00 69.69 81 GLY A O 1
ATOM 569 N N . PHE A 1 82 ? -7.729 -3.491 -1.456 1.00 85.31 82 PHE A N 1
ATOM 570 C CA . PHE A 1 82 ? -7.907 -4.437 -0.351 1.00 85.31 82 PHE A CA 1
ATOM 571 C C . PHE A 1 82 ? -9.181 -4.157 0.450 1.00 85.31 82 PHE A C 1
ATOM 573 O O . PHE A 1 82 ? -9.675 -3.030 0.492 1.00 85.31 82 PHE A O 1
ATOM 580 N N . TYR A 1 83 ? -9.705 -5.189 1.110 1.00 74.94 83 TYR A N 1
ATOM 581 C CA . TYR A 1 83 ? -10.826 -5.083 2.043 1.00 74.94 83 TYR A CA 1
ATOM 582 C C . TYR A 1 83 ? -10.492 -5.757 3.378 1.00 74.94 83 TYR A C 1
ATOM 584 O O . TYR A 1 83 ? -9.719 -6.714 3.427 1.00 74.94 83 TYR A O 1
ATOM 592 N N . SER A 1 84 ? -11.070 -5.242 4.465 1.00 85.44 84 SER A N 1
ATOM 593 C CA . SER A 1 84 ? -10.857 -5.769 5.817 1.00 85.44 84 SER A CA 1
ATOM 594 C C . SER A 1 84 ? -11.558 -7.115 6.014 1.00 85.44 84 SER A C 1
ATOM 596 O O . SER A 1 84 ? -12.695 -7.312 5.582 1.00 85.44 84 SER A O 1
ATOM 598 N N . THR A 1 85 ? -10.869 -8.038 6.672 1.00 89.44 85 THR A N 1
ATOM 599 C CA . THR A 1 85 ? -11.348 -9.358 7.078 1.00 89.44 85 THR A CA 1
ATOM 600 C C . THR A 1 85 ? -10.652 -9.767 8.379 1.00 89.44 85 THR A C 1
ATOM 602 O O . THR A 1 85 ? -9.788 -9.062 8.895 1.00 89.44 85 THR A O 1
ATOM 605 N N . VAL A 1 86 ? -11.016 -10.924 8.921 1.00 90.62 86 VAL A N 1
ATOM 606 C CA . VAL A 1 86 ? -10.273 -11.575 10.004 1.00 90.62 86 VAL A CA 1
ATOM 607 C C . VAL A 1 86 ? -9.579 -12.831 9.491 1.00 90.62 86 VAL A C 1
ATOM 609 O O . VAL A 1 86 ? -10.051 -13.468 8.543 1.00 90.62 86 VAL A O 1
ATOM 612 N N . LYS A 1 87 ? -8.462 -13.190 10.120 1.00 90.81 87 LYS A N 1
ATOM 613 C CA . LYS A 1 87 ? -7.743 -14.444 9.901 1.00 90.81 87 LYS A CA 1
ATOM 614 C C . LYS A 1 87 ? -7.453 -15.093 11.245 1.00 90.81 87 LYS A C 1
ATOM 616 O O . LYS A 1 87 ? -7.034 -14.418 12.173 1.00 90.81 87 LYS A O 1
ATOM 621 N N . GLU A 1 88 ? -7.658 -16.398 11.342 1.00 92.56 88 GLU A N 1
ATOM 622 C CA . GLU A 1 88 ? -7.271 -17.144 12.534 1.00 92.56 88 GLU A CA 1
ATOM 623 C C . GLU A 1 88 ? -5.762 -17.432 12.519 1.00 92.56 88 GLU A C 1
ATOM 625 O O . GLU A 1 88 ? -5.244 -17.985 11.545 1.00 92.56 88 GLU A O 1
ATOM 630 N N . MET A 1 89 ? -5.072 -17.039 13.589 1.00 89.00 89 MET A N 1
ATOM 631 C CA . MET A 1 89 ? -3.650 -17.266 13.850 1.00 89.00 89 MET A CA 1
ATOM 632 C C . MET A 1 89 ? -3.477 -17.613 15.328 1.00 89.00 89 MET A C 1
ATOM 634 O O . MET A 1 89 ? -4.026 -16.925 16.188 1.00 89.00 89 MET A O 1
ATOM 638 N N . ASP A 1 90 ? -2.778 -18.708 15.629 1.00 86.88 90 ASP A N 1
ATOM 639 C CA . ASP A 1 90 ? -2.598 -19.226 16.995 1.00 86.88 90 ASP A CA 1
ATOM 640 C C . ASP A 1 90 ? -3.911 -19.341 17.797 1.00 86.88 90 ASP A C 1
ATOM 642 O O . ASP A 1 90 ? -3.988 -19.016 18.984 1.00 86.88 90 ASP A O 1
ATOM 646 N N . GLY A 1 91 ? -4.985 -19.776 17.124 1.00 84.56 91 GLY A N 1
ATOM 647 C CA . GLY A 1 91 ? -6.320 -19.921 17.715 1.00 84.56 91 GLY A CA 1
ATOM 648 C C . GLY A 1 91 ? -7.030 -18.595 18.015 1.00 84.56 91 GLY A C 1
ATOM 649 O O . GLY A 1 91 ? -7.987 -18.570 18.792 1.00 84.56 91 GLY A O 1
ATOM 650 N N . ARG A 1 92 ? -6.562 -17.478 17.444 1.00 86.62 92 ARG A N 1
ATOM 651 C CA . ARG A 1 92 ? -7.146 -16.142 17.615 1.00 86.62 92 ARG A CA 1
ATOM 652 C C . ARG A 1 92 ? -7.455 -15.499 16.279 1.00 86.62 92 ARG A C 1
ATOM 654 O O . ARG A 1 92 ? -6.646 -15.527 15.361 1.00 86.62 92 ARG A O 1
ATOM 661 N N . ASN A 1 93 ? -8.611 -14.854 16.193 1.00 87.56 93 ASN A N 1
ATOM 662 C CA . ASN A 1 93 ? -8.946 -14.028 15.041 1.00 87.56 93 ASN A CA 1
ATOM 663 C C . ASN A 1 93 ? -8.188 -12.704 15.127 1.00 87.56 93 ASN A C 1
ATOM 665 O O . ASN A 1 93 ? -8.424 -11.921 16.044 1.00 87.56 93 ASN A O 1
ATOM 669 N N . VAL A 1 94 ? -7.306 -12.464 14.162 1.00 94.00 94 VAL A N 1
ATOM 670 C CA . VAL A 1 94 ? -6.571 -11.211 13.995 1.00 94.00 94 VAL A CA 1
ATOM 671 C C . VAL A 1 94 ? -7.064 -10.452 12.756 1.00 94.00 94 VAL A C 1
ATOM 673 O O . VAL A 1 94 ? -7.563 -11.082 11.815 1.00 94.00 94 VAL A O 1
ATOM 676 N N . PRO A 1 95 ? -6.944 -9.114 12.719 1.00 92.00 95 PRO A N 1
ATOM 677 C CA . PRO A 1 95 ? -7.262 -8.326 11.533 1.00 92.00 95 PRO A CA 1
ATOM 678 C C . PRO A 1 95 ? -6.355 -8.687 10.358 1.00 92.00 95 PRO A C 1
ATOM 680 O O . PRO A 1 95 ? -5.141 -8.823 10.503 1.00 92.00 95 PRO A O 1
ATOM 683 N N . ALA A 1 96 ? -6.949 -8.790 9.178 1.00 96.25 96 ALA A N 1
ATOM 684 C CA . ALA A 1 96 ? -6.249 -9.028 7.929 1.00 96.25 96 ALA A CA 1
ATOM 685 C C . ALA A 1 96 ? -6.913 -8.235 6.797 1.00 96.25 96 ALA A C 1
ATOM 687 O O . ALA A 1 96 ? -8.082 -7.862 6.876 1.00 96.25 96 ALA A O 1
ATOM 688 N N . TYR A 1 97 ? -6.183 -7.993 5.714 1.00 94.12 97 TYR A N 1
ATOM 689 C CA . TYR A 1 97 ? -6.674 -7.224 4.573 1.00 94.12 97 TYR A CA 1
ATOM 690 C C . TYR A 1 97 ? -6.458 -8.037 3.313 1.00 94.12 97 TYR A C 1
ATOM 692 O O . TYR A 1 97 ? -5.321 -8.242 2.890 1.00 94.12 97 TYR A O 1
ATOM 700 N N . LYS A 1 98 ? -7.541 -8.542 2.725 1.00 83.69 98 LYS A N 1
ATOM 701 C CA . LYS A 1 98 ? -7.457 -9.408 1.550 1.00 83.69 98 LYS A CA 1
ATOM 702 C C . LYS A 1 98 ? -7.580 -8.581 0.277 1.00 83.69 98 LYS A C 1
ATOM 704 O O . LYS A 1 98 ? -8.385 -7.652 0.202 1.00 83.69 98 LYS A O 1
ATOM 709 N N . SER A 1 99 ? -6.765 -8.917 -0.716 1.00 76.50 99 SER A N 1
ATOM 710 C CA . SER A 1 99 ? -6.832 -8.300 -2.035 1.00 76.50 99 SER A CA 1
ATOM 711 C C . SER A 1 99 ? -8.183 -8.579 -2.700 1.00 76.50 99 SER A C 1
ATOM 713 O O . SER A 1 99 ? -8.729 -9.679 -2.613 1.00 76.50 99 SER A O 1
ATOM 715 N N . LEU A 1 100 ? -8.707 -7.590 -3.423 1.00 62.28 100 LEU A N 1
ATOM 716 C CA . LEU A 1 100 ? -9.844 -7.747 -4.334 1.00 62.28 100 LEU A CA 1
ATOM 717 C C . LEU A 1 100 ? -9.468 -8.549 -5.592 1.00 62.28 100 LEU A C 1
ATOM 719 O O . LEU A 1 100 ? -10.353 -8.997 -6.320 1.00 62.28 100 LEU A O 1
ATOM 723 N N . LYS A 1 101 ? -8.167 -8.697 -5.878 1.00 66.38 101 LYS A N 1
ATOM 724 C CA . LYS A 1 101 ? -7.627 -9.423 -7.035 1.00 66.38 101 LYS A CA 1
ATOM 725 C C . LYS A 1 101 ? -6.511 -10.374 -6.590 1.00 66.38 101 LYS A C 1
ATOM 727 O O . LYS A 1 101 ? -5.473 -9.924 -6.109 1.00 66.38 101 LYS A O 1
ATOM 732 N N . GLY A 1 102 ? -6.705 -11.675 -6.794 1.00 74.94 102 GLY A N 1
ATOM 733 C CA . GLY A 1 102 ? -5.759 -12.705 -6.351 1.00 74.94 102 GLY A CA 1
ATOM 734 C C . GLY A 1 102 ? -5.827 -12.980 -4.844 1.00 74.94 102 GLY A C 1
ATOM 735 O O . GLY A 1 102 ? -6.758 -12.549 -4.167 1.00 74.94 102 GLY A O 1
ATOM 736 N N . ASP A 1 103 ? -4.832 -13.701 -4.326 1.00 82.62 103 ASP A N 1
ATOM 737 C CA . ASP A 1 103 ? -4.871 -14.279 -2.971 1.00 82.62 103 ASP A CA 1
ATOM 738 C C . ASP A 1 103 ? -3.962 -13.594 -1.940 1.00 82.62 103 ASP A C 1
ATOM 740 O O . ASP A 1 103 ? -3.796 -14.083 -0.821 1.00 82.62 103 ASP A O 1
ATOM 744 N N . LEU A 1 104 ? -3.413 -12.424 -2.271 1.00 82.44 104 LEU A N 1
ATOM 745 C CA . LEU A 1 104 ? -2.585 -11.660 -1.341 1.00 82.44 104 LEU A CA 1
ATOM 746 C C . LEU A 1 104 ? -3.397 -11.212 -0.115 1.00 82.44 104 LEU A C 1
ATOM 748 O O . LEU A 1 104 ? -4.486 -10.644 -0.241 1.00 82.44 104 LEU A O 1
ATOM 752 N N . THR A 1 105 ? -2.843 -11.457 1.072 1.00 92.12 105 THR A N 1
ATOM 753 C CA . THR A 1 105 ? -3.406 -11.050 2.363 1.00 92.12 105 THR A CA 1
ATOM 754 C C . THR A 1 105 ? -2.362 -10.252 3.129 1.00 92.12 105 THR A C 1
ATOM 756 O O . THR A 1 105 ? -1.230 -10.710 3.276 1.00 92.12 105 THR A O 1
ATOM 759 N N . LEU A 1 106 ? -2.745 -9.069 3.603 1.00 93.12 106 LEU A N 1
ATOM 760 C CA . LEU A 1 106 ? -1.894 -8.193 4.397 1.00 93.12 106 LEU A CA 1
ATOM 761 C C . LEU A 1 106 ? -2.285 -8.230 5.872 1.00 93.12 106 LEU A C 1
ATOM 763 O O . LEU A 1 106 ? -3.454 -8.416 6.208 1.00 93.12 106 LEU A O 1
ATOM 767 N N . PHE A 1 107 ? -1.317 -7.947 6.732 1.00 97.50 107 PHE A N 1
ATOM 768 C CA . PHE A 1 107 ? -1.478 -7.743 8.168 1.00 97.50 107 PHE A CA 1
ATOM 769 C C . PHE A 1 107 ? -0.787 -6.442 8.555 1.00 97.50 107 PHE A C 1
ATOM 771 O O . PHE A 1 107 ? 0.232 -6.089 7.959 1.00 97.50 107 PHE A O 1
ATOM 778 N N . TYR A 1 108 ? -1.335 -5.722 9.531 1.00 96.00 108 TYR A N 1
ATOM 779 C CA . TYR A 1 108 ? -0.649 -4.565 10.095 1.00 96.00 108 TYR A CA 1
ATOM 780 C C . TYR A 1 108 ? 0.238 -5.046 11.242 1.00 96.00 108 TYR A C 1
ATOM 782 O O . TYR A 1 108 ? -0.258 -5.600 12.224 1.00 96.00 108 TYR A O 1
ATOM 790 N N . LEU A 1 109 ? 1.550 -4.903 11.078 1.00 96.06 109 LEU A N 1
ATOM 791 C CA . LEU A 1 109 ? 2.540 -5.447 12.000 1.00 96.06 109 LEU A CA 1
ATOM 792 C C . LEU A 1 109 ? 3.354 -4.339 12.655 1.00 96.06 109 LEU A C 1
ATOM 794 O O . LEU A 1 109 ? 3.603 -3.302 12.038 1.00 96.06 109 LEU A O 1
ATOM 798 N N . ILE A 1 110 ? 3.794 -4.593 13.886 1.00 93.19 110 ILE A N 1
ATOM 799 C CA . ILE A 1 110 ? 4.657 -3.712 14.676 1.00 93.19 110 ILE A CA 1
ATOM 800 C C . ILE A 1 110 ? 5.873 -4.518 15.140 1.00 93.19 110 ILE A C 1
ATOM 802 O O . ILE A 1 110 ? 5.712 -5.587 15.729 1.00 93.19 110 ILE A O 1
ATOM 806 N N . ARG A 1 111 ? 7.078 -4.017 14.878 1.00 92.25 111 ARG A N 1
ATOM 807 C CA . ARG A 1 111 ? 8.342 -4.563 15.386 1.00 92.25 111 ARG A CA 1
ATOM 808 C C . ARG A 1 111 ? 8.674 -3.974 16.758 1.00 92.25 111 ARG A C 1
ATOM 810 O O . ARG A 1 111 ? 8.172 -2.911 17.117 1.00 92.25 111 ARG A O 1
ATOM 817 N N . ASP A 1 112 ? 9.566 -4.627 17.495 1.00 87.50 112 ASP A N 1
ATOM 818 C CA . ASP A 1 112 ? 9.997 -4.210 18.838 1.00 87.50 112 ASP A CA 1
ATOM 819 C C . ASP A 1 112 ? 10.592 -2.791 18.902 1.00 87.50 112 ASP A C 1
ATOM 821 O O . ASP A 1 112 ? 10.492 -2.119 19.928 1.00 87.50 112 ASP A O 1
ATOM 825 N N . ASP A 1 113 ? 11.177 -2.300 17.806 1.00 86.31 113 ASP A N 1
ATOM 826 C CA . ASP A 1 113 ? 11.700 -0.931 17.696 1.00 86.31 113 ASP A CA 1
ATOM 827 C C . ASP A 1 113 ? 10.624 0.120 17.357 1.00 86.31 113 ASP A C 1
ATOM 829 O O . ASP A 1 113 ? 10.927 1.306 17.223 1.00 86.31 113 ASP A O 1
ATOM 833 N N . GLY A 1 114 ? 9.364 -0.302 17.224 1.00 82.94 114 GLY A N 1
ATOM 834 C CA . GLY A 1 114 ? 8.222 0.540 16.878 1.00 82.94 114 GLY A CA 1
ATOM 835 C C . GLY A 1 114 ? 8.000 0.724 15.376 1.00 82.94 114 GLY A C 1
ATOM 836 O O . GLY A 1 114 ? 7.015 1.363 14.990 1.00 82.94 114 GLY A O 1
ATOM 837 N N . ALA A 1 115 ? 8.857 0.164 14.512 1.00 83.69 115 ALA A N 1
ATOM 838 C CA . ALA A 1 115 ? 8.606 0.166 13.076 1.00 83.69 115 ALA A CA 1
ATOM 839 C C . ALA A 1 115 ? 7.309 -0.597 12.776 1.00 83.69 115 ALA A C 1
ATOM 841 O O . ALA A 1 115 ? 7.107 -1.715 13.248 1.00 83.69 115 ALA A O 1
ATOM 842 N N . SER A 1 116 ? 6.414 0.006 11.996 1.00 90.19 116 SER A N 1
ATOM 843 C CA . SER A 1 116 ? 5.098 -0.567 11.715 1.00 90.19 116 SER A CA 1
ATOM 844 C C . SER A 1 116 ? 4.641 -0.308 10.287 1.00 90.19 116 SER A C 1
ATOM 846 O O . SER A 1 116 ? 5.105 0.619 9.622 1.00 90.19 116 SER A O 1
ATOM 848 N N . GLY A 1 117 ? 3.750 -1.161 9.788 1.00 88.06 117 GLY A N 1
ATOM 849 C CA . GLY A 1 117 ? 3.252 -1.076 8.419 1.00 88.06 117 GLY A CA 1
ATOM 850 C C . GLY A 1 117 ? 2.438 -2.294 8.012 1.00 88.06 117 GLY A C 1
ATOM 851 O O . GLY A 1 117 ? 2.184 -3.186 8.818 1.00 88.06 117 GLY A O 1
ATOM 852 N N . PHE A 1 118 ? 2.032 -2.333 6.745 1.00 91.81 118 PHE A N 1
ATOM 853 C CA . PHE A 1 118 ? 1.415 -3.520 6.162 1.00 91.81 118 PHE A CA 1
ATOM 854 C C . PHE A 1 118 ? 2.489 -4.511 5.721 1.00 91.81 118 PHE A C 1
ATOM 856 O O . PHE A 1 118 ? 3.477 -4.111 5.114 1.00 91.81 118 PHE A O 1
ATOM 863 N N . TYR A 1 119 ? 2.274 -5.793 5.996 1.00 94.94 119 TYR A N 1
ATOM 864 C CA . TYR A 1 119 ? 3.156 -6.898 5.622 1.00 94.94 119 TYR A CA 1
ATOM 865 C C . TYR A 1 119 ? 2.338 -8.055 5.056 1.00 94.94 119 TYR A C 1
ATOM 867 O O . TYR A 1 119 ? 1.148 -8.171 5.343 1.00 94.94 119 TYR A O 1
ATOM 875 N N . TYR A 1 120 ? 2.976 -8.931 4.289 1.00 94.00 120 TYR A N 1
ATOM 876 C CA . TYR A 1 120 ? 2.402 -10.185 3.804 1.00 94.00 120 TYR A CA 1
ATOM 877 C C . TYR A 1 120 ? 3.349 -11.344 4.109 1.00 94.00 120 TYR A C 1
ATOM 879 O O . TYR A 1 120 ? 4.559 -11.145 4.154 1.00 94.00 120 TYR A O 1
ATOM 887 N N . ALA A 1 121 ? 2.804 -12.544 4.303 1.00 93.31 121 ALA A N 1
ATOM 888 C CA . ALA A 1 121 ? 3.613 -13.752 4.432 1.00 93.31 121 ALA A CA 1
ATOM 889 C C . ALA A 1 121 ? 4.106 -14.209 3.051 1.00 93.31 121 ALA A C 1
ATOM 891 O O . ALA A 1 121 ? 3.310 -14.296 2.109 1.00 93.31 121 ALA A O 1
ATOM 892 N N . ASP A 1 122 ? 5.396 -14.506 2.933 1.00 87.50 122 ASP A N 1
ATOM 893 C CA . ASP A 1 122 ? 5.961 -15.192 1.775 1.00 87.50 122 ASP A CA 1
ATOM 894 C C . ASP A 1 122 ? 5.684 -16.710 1.816 1.00 87.50 122 ASP A C 1
ATOM 896 O O . ASP A 1 122 ? 4.923 -17.206 2.652 1.00 87.50 122 ASP A O 1
ATOM 900 N N . GLN A 1 123 ? 6.262 -17.463 0.874 1.00 86.88 123 GLN A N 1
ATOM 901 C CA . GLN A 1 123 ? 6.048 -18.913 0.783 1.00 86.88 123 GLN A CA 1
ATOM 902 C C . GLN A 1 123 ? 6.643 -19.691 1.964 1.00 86.88 123 GLN A C 1
ATOM 904 O O . GLN A 1 123 ? 6.149 -20.775 2.276 1.00 86.88 123 GLN A O 1
ATOM 909 N N . ASP A 1 124 ? 7.648 -19.126 2.631 1.00 88.69 124 ASP A N 1
ATOM 910 C CA . ASP A 1 124 ? 8.339 -19.729 3.769 1.00 88.69 124 ASP A CA 1
ATOM 911 C C . ASP A 1 124 ? 7.706 -19.313 5.111 1.00 88.69 124 ASP A C 1
ATOM 913 O O . ASP A 1 124 ? 8.093 -19.802 6.173 1.00 88.69 124 ASP A O 1
ATOM 917 N N . GLY A 1 125 ? 6.686 -18.446 5.071 1.00 87.62 125 GLY A N 1
ATOM 918 C CA . GLY A 1 125 ? 5.981 -17.930 6.242 1.00 87.62 125 GLY A CA 1
ATOM 919 C C . GLY A 1 125 ? 6.632 -16.695 6.867 1.00 87.62 125 GLY A C 1
ATOM 920 O O . GLY A 1 125 ? 6.185 -16.258 7.928 1.00 87.62 125 GLY A O 1
ATOM 921 N N . THR A 1 126 ? 7.644 -16.118 6.215 1.00 92.88 126 THR A N 1
ATOM 922 C CA . THR A 1 126 ? 8.313 -14.882 6.632 1.00 92.88 126 THR A CA 1
ATOM 923 C C . THR A 1 126 ? 7.474 -13.678 6.224 1.00 92.88 126 THR A C 1
ATOM 925 O O . THR A 1 126 ? 7.029 -13.573 5.081 1.00 92.88 126 THR A O 1
ATOM 928 N N . TYR A 1 127 ? 7.256 -12.736 7.140 1.00 94.38 127 TYR A N 1
ATOM 929 C CA . TYR A 1 127 ? 6.462 -11.545 6.859 1.00 94.38 127 TYR A CA 1
ATOM 930 C C . TYR A 1 127 ? 7.326 -10.425 6.279 1.00 94.38 127 TYR A C 1
ATOM 932 O O . TYR A 1 127 ? 8.222 -9.899 6.936 1.00 94.38 127 TYR A O 1
ATOM 940 N N . LEU A 1 128 ? 7.024 -10.032 5.042 1.00 84.62 128 LEU A N 1
ATOM 941 C CA . LEU A 1 128 ? 7.742 -9.014 4.274 1.00 84.62 128 LEU A CA 1
ATOM 942 C C . LEU A 1 128 ? 6.901 -7.736 4.130 1.00 84.62 128 LEU A C 1
ATOM 944 O O . LEU A 1 128 ? 5.674 -7.825 4.032 1.00 84.62 128 LEU A O 1
ATOM 948 N N . PRO A 1 129 ? 7.521 -6.541 4.103 1.00 82.56 129 PRO A N 1
ATOM 949 C CA . PRO A 1 129 ? 6.784 -5.285 4.028 1.00 82.56 129 PRO A CA 1
ATOM 950 C C . PRO A 1 129 ? 6.048 -5.142 2.691 1.00 82.56 129 PRO A C 1
ATOM 952 O O . PRO A 1 129 ? 6.584 -5.416 1.616 1.00 82.56 129 PRO A O 1
ATOM 955 N N . PHE A 1 130 ? 4.814 -4.651 2.755 1.00 81.44 130 PHE A N 1
ATOM 956 C CA . PHE A 1 130 ? 4.012 -4.264 1.603 1.00 81.44 130 PHE A CA 1
ATOM 957 C C . PHE A 1 130 ? 4.318 -2.810 1.228 1.00 81.44 130 PHE A C 1
ATOM 959 O O . PHE A 1 130 ? 3.877 -1.867 1.886 1.00 81.44 130 PHE A O 1
ATOM 966 N N . LEU A 1 131 ? 5.087 -2.632 0.154 1.00 64.44 131 LEU A N 1
ATOM 967 C CA . LEU A 1 131 ? 5.466 -1.327 -0.381 1.00 64.44 131 LEU A CA 1
ATOM 968 C C . LEU A 1 131 ? 4.608 -0.993 -1.605 1.00 64.44 131 LEU A C 1
ATOM 970 O O . LEU A 1 131 ? 4.413 -1.828 -2.486 1.00 64.44 131 LEU A O 1
ATOM 974 N N . THR A 1 132 ? 4.123 0.246 -1.678 1.00 48.47 132 THR A N 1
ATOM 975 C CA . THR A 1 132 ? 3.429 0.770 -2.863 1.00 48.47 132 THR A CA 1
ATOM 976 C C . THR A 1 132 ? 4.156 1.999 -3.364 1.00 48.47 132 THR A C 1
ATOM 978 O O . THR A 1 132 ? 4.687 2.775 -2.570 1.00 48.47 132 THR A O 1
ATOM 981 N N . ILE A 1 133 ? 4.177 2.184 -4.680 1.00 43.72 133 ILE A N 1
ATOM 982 C CA . ILE A 1 133 ? 4.715 3.395 -5.280 1.00 43.72 133 ILE A CA 1
ATOM 983 C C . ILE A 1 133 ? 3.578 4.096 -6.024 1.00 43.72 133 ILE A C 1
ATOM 985 O O . ILE A 1 133 ? 2.993 3.557 -6.965 1.00 43.72 133 ILE A O 1
ATOM 989 N N . SER A 1 134 ? 3.218 5.280 -5.532 1.00 40.28 134 SER A N 1
ATOM 990 C CA . SER A 1 134 ? 2.142 6.105 -6.071 1.00 40.28 134 SER A CA 1
ATOM 991 C C . SER A 1 134 ? 2.744 7.234 -6.893 1.00 40.28 134 SER A C 1
ATOM 993 O O . SER A 1 134 ? 3.021 8.308 -6.365 1.00 40.28 134 SER A O 1
ATOM 995 N N . LEU A 1 135 ? 2.916 7.033 -8.198 1.00 45.12 135 LEU A N 1
ATOM 996 C CA . LEU A 1 135 ? 3.010 8.179 -9.093 1.00 45.12 135 LEU A CA 1
ATOM 997 C C . LEU A 1 135 ? 1.633 8.827 -9.112 1.00 45.12 135 LEU A C 1
ATOM 999 O O . LEU A 1 135 ? 0.624 8.153 -8.875 1.00 45.12 135 LEU A O 1
ATOM 1003 N N . PRO A 1 136 ? 1.536 10.071 -9.575 1.00 42.81 136 PRO A N 1
ATOM 1004 C CA . PRO A 1 136 ? 0.335 10.540 -10.251 1.00 42.81 136 PRO A CA 1
ATOM 1005 C C . PRO A 1 136 ? 0.053 9.733 -11.554 1.00 42.81 136 PRO A C 1
ATOM 1007 O 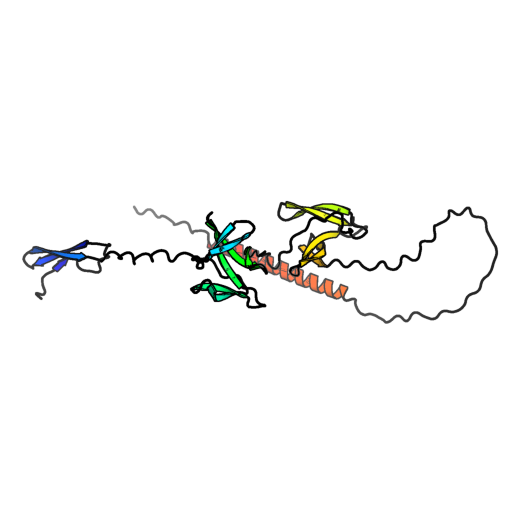O . PRO A 1 136 ? -0.129 10.304 -12.616 1.00 42.81 136 PRO A O 1
ATOM 1010 N N . ALA A 1 137 ? 0.119 8.393 -11.494 1.00 45.66 137 ALA A N 1
ATOM 1011 C CA . ALA A 1 137 ? -0.799 7.364 -11.989 1.00 45.66 137 ALA A CA 1
ATOM 1012 C C . ALA A 1 137 ? -0.122 5.966 -12.054 1.00 45.66 137 ALA A C 1
ATOM 1014 O O . ALA A 1 137 ? -0.849 4.978 -12.064 1.00 45.66 137 ALA A O 1
ATOM 1015 N N . LEU A 1 138 ? 1.222 5.836 -12.071 1.00 46.06 138 LEU A N 1
ATOM 1016 C CA . LEU A 1 138 ? 1.952 4.538 -12.026 1.00 46.06 138 LEU A CA 1
ATOM 1017 C C . LEU A 1 138 ? 3.506 4.608 -11.821 1.00 46.06 138 LEU A C 1
ATOM 1019 O O . LEU A 1 138 ? 4.189 4.917 -12.785 1.00 46.06 138 LEU A O 1
ATOM 1023 N N . THR A 1 139 ? 4.126 4.299 -10.660 1.00 48.75 139 THR A N 1
ATOM 1024 C CA . THR A 1 139 ? 5.621 4.383 -10.529 1.00 48.75 139 THR A CA 1
ATOM 1025 C C . THR A 1 139 ? 6.368 3.123 -10.883 1.00 48.75 139 THR A C 1
ATOM 1027 O O . THR A 1 139 ? 6.154 2.079 -10.273 1.00 48.75 139 THR A O 1
ATOM 1030 N N . TRP A 1 140 ? 7.328 3.263 -11.794 1.00 56.47 140 TRP A N 1
ATOM 1031 C CA . TRP A 1 140 ? 8.290 2.229 -12.148 1.00 56.47 140 TRP A CA 1
ATOM 1032 C C . TRP A 1 140 ? 9.703 2.695 -11.783 1.00 56.47 140 TRP A C 1
ATOM 1034 O O . TRP A 1 140 ? 10.096 3.789 -12.192 1.00 56.47 140 TRP A O 1
ATOM 1044 N N . PRO A 1 141 ? 10.466 1.916 -10.995 1.00 51.72 141 PRO A N 1
ATOM 1045 C CA . PRO A 1 141 ? 11.816 2.293 -10.606 1.00 51.72 141 PRO A CA 1
ATOM 1046 C C . PRO A 1 141 ? 12.742 2.290 -11.825 1.00 51.72 141 PRO A C 1
ATOM 1048 O O . PRO A 1 141 ? 12.755 1.330 -12.602 1.00 51.72 141 PRO A O 1
ATOM 1051 N N . ILE A 1 142 ? 13.536 3.355 -11.961 1.00 60.59 142 ILE A N 1
ATOM 1052 C CA . ILE A 1 142 ? 14.669 3.396 -12.890 1.00 60.59 142 ILE A CA 1
ATOM 1053 C C . ILE A 1 142 ? 15.774 2.530 -12.291 1.00 60.59 142 ILE A C 1
ATOM 1055 O O . ILE A 1 142 ? 16.239 2.778 -11.178 1.00 60.59 142 ILE A O 1
ATOM 1059 N N . LEU A 1 143 ? 16.159 1.488 -13.016 1.00 59.66 143 LEU A N 1
ATOM 1060 C CA . LEU A 1 143 ? 17.197 0.556 -12.616 1.00 59.66 143 LEU A CA 1
ATOM 1061 C C . LEU A 1 143 ? 18.540 0.981 -13.208 1.00 59.66 143 LEU A C 1
ATOM 1063 O O . LEU A 1 143 ? 18.642 1.288 -14.395 1.00 59.66 143 LEU A O 1
ATOM 1067 N N . SER A 1 144 ? 19.590 0.903 -12.395 1.00 64.62 144 SER A N 1
ATOM 1068 C CA . SER A 1 144 ? 20.956 0.849 -12.911 1.00 64.62 144 SER A CA 1
ATOM 1069 C C . SER A 1 144 ? 21.156 -0.478 -13.642 1.00 64.62 144 SER A C 1
ATOM 1071 O O . SER A 1 144 ? 20.766 -1.531 -13.133 1.00 64.62 144 SER A O 1
ATOM 1073 N N . LEU A 1 145 ? 21.758 -0.433 -14.828 1.00 66.25 145 LEU A N 1
ATOM 1074 C CA . LEU A 1 145 ? 22.128 -1.641 -15.558 1.00 66.25 145 LEU A CA 1
ATOM 1075 C C . LEU A 1 145 ? 23.276 -2.361 -14.848 1.00 66.25 145 LEU A C 1
ATOM 1077 O O . LEU A 1 145 ? 24.229 -1.729 -14.385 1.00 66.25 145 LEU A O 1
ATOM 1081 N N . ASP A 1 146 ? 23.191 -3.686 -14.802 1.00 66.12 146 ASP A N 1
ATOM 1082 C CA . ASP A 1 146 ? 24.360 -4.525 -14.576 1.00 66.12 146 ASP A CA 1
ATOM 1083 C C . ASP A 1 146 ? 25.151 -4.661 -15.890 1.00 66.12 146 ASP A C 1
ATOM 1085 O O . ASP A 1 146 ? 24.637 -4.414 -16.982 1.00 66.12 146 ASP A O 1
ATOM 1089 N N . SER A 1 147 ? 26.421 -5.052 -15.798 1.00 62.75 147 SER A N 1
ATOM 1090 C CA . SER A 1 147 ? 27.289 -5.220 -16.971 1.00 62.75 147 SER A CA 1
ATOM 1091 C C . SER A 1 147 ? 26.916 -6.419 -17.854 1.00 62.75 147 SER A C 1
ATOM 1093 O O . SER A 1 147 ? 27.671 -6.740 -18.766 1.00 62.75 147 SER A O 1
ATOM 1095 N N . SER A 1 148 ? 25.829 -7.134 -17.540 1.00 69.50 148 SER A N 1
ATOM 1096 C CA . SER A 1 148 ? 25.353 -8.303 -18.287 1.00 69.50 148 SER A CA 1
ATOM 1097 C C . SER A 1 148 ? 24.145 -8.004 -19.175 1.00 69.50 148 SER A C 1
ATOM 1099 O O . SER A 1 148 ? 23.744 -8.866 -19.954 1.00 69.50 148 SER A O 1
ATOM 1101 N N . VAL A 1 149 ? 23.575 -6.799 -19.083 1.00 76.81 149 VAL A N 1
ATOM 1102 C CA . VAL A 1 149 ? 22.520 -6.329 -19.982 1.00 76.81 149 VAL A CA 1
ATOM 1103 C C . VAL A 1 149 ? 23.152 -5.560 -21.136 1.00 76.81 149 VAL A C 1
ATOM 1105 O O . VAL A 1 149 ? 23.788 -4.524 -20.934 1.00 76.81 149 VAL A O 1
ATOM 1108 N N . ASP A 1 150 ? 22.924 -6.048 -22.352 1.00 82.44 150 ASP A N 1
ATOM 1109 C CA . ASP A 1 150 ? 23.346 -5.355 -23.561 1.00 82.44 150 ASP A CA 1
ATOM 1110 C C . ASP A 1 150 ? 22.548 -4.060 -23.747 1.00 82.44 150 ASP A C 1
ATOM 1112 O O . ASP A 1 150 ? 21.314 -4.027 -23.691 1.00 82.44 150 ASP A O 1
ATOM 1116 N N . ILE A 1 151 ? 23.277 -2.968 -23.964 1.00 83.69 151 ILE A N 1
ATOM 1117 C CA . ILE A 1 151 ? 22.692 -1.666 -24.272 1.00 83.69 151 ILE A CA 1
ATOM 1118 C C . ILE A 1 151 ? 22.261 -1.685 -25.744 1.00 83.69 151 ILE A C 1
ATOM 1120 O O . ILE A 1 151 ? 23.072 -2.060 -26.598 1.00 83.69 151 ILE A O 1
ATOM 1124 N N . PRO A 1 152 ? 21.037 -1.236 -26.077 1.00 84.44 152 PRO A N 1
ATOM 1125 C CA . PRO A 1 152 ? 20.597 -1.190 -27.460 1.00 84.44 152 PRO A CA 1
ATOM 1126 C C . PRO A 1 152 ? 21.532 -0.350 -28.346 1.00 84.44 152 PRO A C 1
ATOM 1128 O O . PRO A 1 152 ? 22.015 0.708 -27.919 1.00 84.44 152 PRO A O 1
ATOM 1131 N N . PRO A 1 153 ? 21.779 -0.769 -29.599 1.00 81.88 153 PRO A N 1
ATOM 1132 C CA . PRO A 1 153 ? 22.739 -0.109 -30.472 1.00 81.88 153 PRO A CA 1
ATOM 113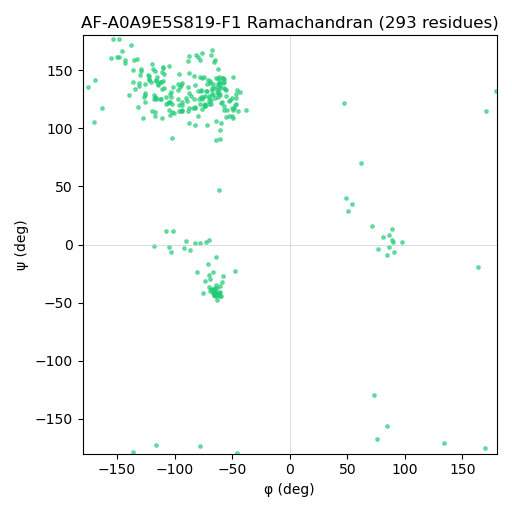3 C C . PRO A 1 153 ? 22.361 1.353 -30.761 1.00 81.88 153 PRO A C 1
ATOM 1135 O O . PRO A 1 153 ? 21.192 1.728 -30.917 1.00 81.88 153 PRO A O 1
ATOM 1138 N N . GLY A 1 154 ? 23.388 2.200 -30.855 1.00 82.88 154 GLY A N 1
ATOM 1139 C CA . GLY A 1 154 ? 23.240 3.633 -31.118 1.00 82.88 154 GLY A CA 1
ATOM 1140 C C . GLY A 1 154 ? 22.883 4.479 -29.893 1.00 82.88 154 GLY A C 1
ATOM 1141 O O . GLY A 1 154 ? 22.626 5.668 -30.057 1.00 82.88 154 GLY A O 1
ATOM 1142 N N . PHE A 1 155 ? 22.872 3.904 -28.690 1.00 86.94 155 PHE A N 1
ATOM 1143 C CA . PHE A 1 155 ? 22.752 4.648 -27.439 1.00 86.94 155 PHE A CA 1
ATOM 1144 C C . PHE A 1 155 ? 24.064 4.625 -26.649 1.00 86.94 155 PHE A C 1
ATOM 1146 O O . PHE A 1 155 ? 24.745 3.606 -26.573 1.00 86.94 155 PHE A O 1
ATOM 1153 N N . THR A 1 156 ? 24.404 5.754 -26.031 1.00 85.00 156 THR A N 1
ATOM 1154 C CA . THR A 1 156 ? 25.584 5.919 -25.173 1.00 85.00 156 THR A CA 1
ATOM 1155 C C . THR A 1 156 ? 25.170 6.344 -23.773 1.00 85.00 156 THR A C 1
ATOM 1157 O O . THR A 1 156 ? 24.270 7.164 -23.617 1.00 85.00 156 THR A O 1
ATOM 1160 N N . GLU A 1 157 ? 25.820 5.798 -22.751 1.00 85.88 157 GLU A N 1
ATOM 1161 C CA . GLU A 1 157 ? 25.527 6.110 -21.350 1.00 85.88 157 GLU A CA 1
ATOM 1162 C C . GLU A 1 157 ? 25.751 7.599 -21.023 1.00 85.88 157 GLU A C 1
ATOM 1164 O O . GLU A 1 157 ? 26.726 8.204 -21.468 1.00 85.88 157 GLU A O 1
ATOM 1169 N N . THR A 1 158 ? 24.844 8.185 -20.241 1.00 85.25 158 THR A N 1
ATOM 1170 C CA . THR A 1 158 ? 24.907 9.563 -19.741 1.00 85.25 158 THR A CA 1
ATOM 1171 C C . THR A 1 158 ? 24.137 9.700 -18.419 1.00 85.25 158 THR A C 1
ATOM 1173 O O . THR A 1 158 ? 23.517 8.749 -17.938 1.00 85.25 158 THR A O 1
ATOM 1176 N N . GLU A 1 159 ? 24.154 10.886 -17.816 1.00 82.94 159 GLU A N 1
ATOM 1177 C CA . GLU A 1 159 ? 23.394 11.203 -16.605 1.00 82.94 159 GLU A CA 1
ATOM 1178 C C . GLU A 1 159 ? 22.332 12.273 -16.882 1.00 82.94 159 GLU A C 1
ATOM 1180 O O . GLU A 1 159 ? 22.535 13.204 -17.663 1.00 82.94 159 GLU A O 1
ATOM 1185 N N . MET A 1 160 ? 21.182 12.158 -16.219 1.00 78.38 160 MET A N 1
ATOM 1186 C CA . MET A 1 160 ? 20.060 13.084 -16.356 1.00 78.38 160 MET A CA 1
ATOM 1187 C C . MET A 1 160 ? 19.474 13.435 -14.991 1.00 78.38 160 MET A C 1
ATOM 1189 O O . MET A 1 160 ? 19.314 12.575 -14.133 1.00 78.38 160 MET A O 1
ATOM 1193 N N . LEU A 1 161 ? 19.109 14.701 -14.799 1.00 75.06 161 LEU A N 1
ATOM 1194 C CA . LEU A 1 161 ? 18.418 15.156 -13.596 1.00 75.06 161 LEU A CA 1
ATOM 1195 C C . LEU A 1 161 ? 16.908 14.870 -13.702 1.00 75.06 161 LEU A C 1
ATOM 1197 O O . LEU A 1 161 ? 16.232 15.448 -14.556 1.00 75.06 161 LEU A O 1
ATOM 1201 N N . VAL A 1 162 ? 16.378 14.029 -12.812 1.00 67.69 162 VAL A N 1
ATOM 1202 C CA . VAL A 1 162 ? 14.948 13.693 -12.683 1.00 67.69 162 VAL A CA 1
ATOM 1203 C C . VAL A 1 162 ? 14.518 13.955 -11.242 1.00 67.69 162 VAL A C 1
ATOM 1205 O O . VAL A 1 162 ? 15.131 13.439 -10.314 1.00 67.69 162 VAL A O 1
ATOM 1208 N N . GLU A 1 163 ? 13.512 14.814 -11.044 1.00 65.50 163 GLU A N 1
ATOM 1209 C CA . GLU A 1 163 ? 12.986 15.191 -9.713 1.00 65.50 163 GLU A CA 1
ATOM 1210 C C . GLU A 1 163 ? 14.059 15.642 -8.694 1.00 65.50 163 GLU A C 1
ATOM 1212 O O . GLU A 1 163 ? 13.898 15.506 -7.486 1.00 65.50 163 GLU A O 1
ATOM 1217 N N . GLY A 1 164 ? 15.165 16.217 -9.179 1.00 59.22 164 GLY A N 1
ATOM 1218 C CA . GLY A 1 164 ? 16.272 16.687 -8.338 1.00 59.22 164 GLY A CA 1
ATOM 1219 C C . GLY A 1 164 ? 17.360 15.646 -8.049 1.00 59.22 164 GLY A C 1
ATOM 1220 O O . GLY A 1 164 ? 18.325 15.983 -7.367 1.00 59.22 164 GLY A O 1
ATOM 1221 N N . GLN A 1 165 ? 17.261 14.431 -8.601 1.00 58.59 165 GLN A N 1
ATOM 1222 C CA . GLN A 1 165 ? 18.285 13.389 -8.496 1.00 58.59 165 GLN A CA 1
ATOM 1223 C C . GLN A 1 165 ? 18.913 13.079 -9.863 1.00 58.59 165 GLN A C 1
ATOM 1225 O O . GLN A 1 165 ? 18.215 12.990 -10.873 1.00 58.59 165 GLN A O 1
ATOM 1230 N N . TRP A 1 166 ? 20.238 12.918 -9.904 1.00 69.38 166 TRP A N 1
ATOM 1231 C CA . TRP A 1 166 ? 20.942 12.455 -11.101 1.00 69.38 166 TRP A CA 1
ATOM 1232 C C . TRP A 1 166 ? 20.749 10.948 -11.267 1.00 69.38 166 TRP A C 1
ATOM 1234 O O . TRP A 1 166 ? 21.017 10.174 -10.348 1.00 69.38 166 TRP A O 1
ATOM 1244 N N . VAL A 1 167 ? 20.257 10.541 -12.433 1.00 78.00 167 VAL A N 1
ATOM 1245 C CA . VAL A 1 167 ? 20.026 9.145 -12.806 1.00 78.00 167 VAL A CA 1
ATOM 1246 C C . VAL A 1 167 ? 20.804 8.799 -14.066 1.00 78.00 167 VAL A C 1
ATOM 1248 O O . VAL A 1 167 ? 20.919 9.613 -14.983 1.00 78.00 167 VAL A O 1
ATOM 1251 N N . LYS A 1 168 ? 21.326 7.574 -14.110 1.00 78.19 168 LYS A N 1
ATOM 1252 C CA . LYS A 1 168 ? 22.023 7.031 -15.274 1.00 78.19 168 LYS A CA 1
ATOM 1253 C C . LYS A 1 168 ? 21.003 6.622 -16.337 1.00 78.19 168 LYS A C 1
ATOM 1255 O O . LYS A 1 168 ? 20.062 5.886 -16.042 1.00 78.19 168 LYS A O 1
ATOM 1260 N N . VAL A 1 169 ? 21.189 7.116 -17.553 1.00 87.50 169 VAL A N 1
ATOM 1261 C CA . VAL A 1 169 ? 20.332 6.868 -18.720 1.00 87.50 169 VAL A CA 1
ATOM 1262 C C . VAL A 1 169 ? 21.203 6.644 -19.952 1.00 87.50 169 VAL A C 1
ATOM 1264 O O . VAL A 1 169 ? 22.410 6.864 -19.903 1.00 87.50 169 VAL A O 1
ATOM 1267 N N . TRP A 1 170 ? 20.617 6.235 -21.073 1.00 89.88 170 TRP A N 1
ATOM 1268 C CA . TRP A 1 170 ? 21.357 6.126 -22.332 1.00 89.88 170 TRP A CA 1
ATOM 1269 C C . TRP A 1 170 ? 20.776 7.074 -23.366 1.00 89.88 170 TRP A C 1
ATOM 1271 O O . TRP A 1 170 ? 19.575 7.090 -23.591 1.00 89.88 170 TRP A O 1
ATOM 1281 N N . GLN A 1 171 ? 21.619 7.885 -23.988 1.00 88.62 171 GLN A N 1
ATOM 1282 C CA . GLN A 1 171 ? 21.222 8.890 -24.961 1.00 88.62 171 GLN A CA 1
ATOM 1283 C C . GLN A 1 171 ? 21.667 8.474 -26.357 1.00 88.62 171 GLN A C 1
ATOM 1285 O O . GLN A 1 171 ? 22.811 8.068 -26.557 1.00 88.62 171 GLN A O 1
ATOM 1290 N N . ARG A 1 172 ? 20.774 8.618 -27.332 1.00 86.06 172 ARG A N 1
ATOM 1291 C CA . ARG A 1 172 ? 21.133 8.612 -28.747 1.00 86.06 172 ARG A CA 1
ATOM 1292 C C . ARG A 1 172 ? 21.352 10.063 -29.181 1.00 86.06 172 ARG A C 1
ATOM 1294 O O . ARG A 1 172 ? 20.436 10.872 -28.999 1.00 86.06 172 ARG A O 1
ATOM 1301 N N . PRO A 1 173 ? 22.539 10.420 -29.707 1.00 74.38 173 PRO A N 1
ATOM 1302 C CA . PRO A 1 173 ? 22.802 11.775 -30.176 1.00 74.38 173 PRO A CA 1
ATOM 1303 C C . PRO A 1 173 ? 21.801 12.175 -31.261 1.00 74.38 173 PRO A C 1
ATOM 1305 O O . PRO A 1 173 ? 21.473 11.362 -32.122 1.00 74.38 173 PRO A O 1
ATOM 1308 N N . GLU A 1 174 ? 21.336 13.420 -31.197 1.00 75.56 174 GLU A N 1
ATOM 1309 C CA . GLU A 1 174 ? 20.414 14.049 -32.147 1.00 75.56 174 GLU A CA 1
ATOM 1310 C C . GLU A 1 174 ? 20.938 13.915 -33.591 1.00 75.56 174 GLU A C 1
ATOM 1312 O O . GLU A 1 174 ? 21.957 14.524 -33.934 1.00 75.56 174 GLU A O 1
ATOM 1317 N N . PRO A 1 175 ? 20.295 13.108 -34.459 1.00 64.25 175 PRO A N 1
ATOM 1318 C CA . PRO A 1 175 ? 20.533 13.215 -35.890 1.00 64.25 175 PRO A CA 1
ATOM 1319 C C . PRO A 1 175 ? 19.901 14.525 -36.384 1.00 64.25 175 PRO A C 1
ATOM 1321 O O . PRO A 1 175 ? 18.825 14.889 -35.914 1.00 64.25 175 PRO A O 1
ATOM 1324 N N . GLU A 1 176 ? 20.555 15.223 -37.319 1.00 62.12 176 GLU A N 1
ATOM 1325 C CA . GLU A 1 176 ? 20.176 16.578 -37.764 1.00 62.12 176 GLU A CA 1
ATOM 1326 C C . GLU A 1 176 ? 18.651 16.796 -37.860 1.00 62.12 176 GLU A C 1
ATOM 1328 O O . GLU A 1 176 ? 17.961 16.174 -38.671 1.00 62.12 176 GLU A O 1
ATOM 1333 N N . GLY A 1 177 ? 18.133 17.702 -37.020 1.00 59.78 177 GLY A N 1
ATOM 1334 C CA . GLY A 1 177 ? 16.729 18.122 -37.018 1.00 59.78 177 GLY A CA 1
ATOM 1335 C C . GLY A 1 177 ? 15.773 17.298 -36.145 1.00 59.78 177 GLY A C 1
ATOM 1336 O O . GLY A 1 177 ? 14.561 17.445 -36.314 1.00 59.78 177 GLY A O 1
ATOM 1337 N N . ARG A 1 178 ? 16.266 16.438 -35.241 1.00 63.53 178 ARG A N 1
ATOM 1338 C CA . ARG A 1 178 ? 15.438 15.687 -34.278 1.00 63.53 178 ARG A CA 1
ATOM 1339 C C . ARG A 1 178 ? 16.013 15.713 -32.867 1.00 63.53 178 ARG A C 1
ATOM 1341 O O . ARG A 1 178 ? 17.162 15.341 -32.685 1.00 63.53 178 ARG A O 1
ATOM 1348 N N . ASP A 1 179 ? 15.163 15.977 -31.876 1.00 69.12 179 ASP A N 1
ATOM 1349 C CA . ASP A 1 179 ? 15.534 15.934 -30.458 1.00 69.12 179 ASP A CA 1
ATOM 1350 C C . ASP A 1 179 ? 16.280 14.640 -30.080 1.00 69.12 179 ASP A C 1
ATOM 1352 O O . ASP A 1 179 ? 15.972 13.545 -30.563 1.00 69.12 179 ASP A O 1
ATOM 1356 N N . ALA A 1 180 ? 17.247 14.762 -29.168 1.00 73.00 180 ALA A N 1
ATOM 1357 C CA . ALA A 1 180 ? 17.946 13.609 -28.617 1.00 73.00 180 ALA A CA 1
ATOM 1358 C C . ALA A 1 180 ? 16.980 12.652 -27.896 1.00 73.00 180 ALA A C 1
ATOM 1360 O O . ALA A 1 180 ? 16.136 13.071 -27.101 1.00 73.00 180 ALA A O 1
ATOM 1361 N N . GLU A 1 181 ? 17.152 11.351 -28.127 1.00 82.25 181 GLU A N 1
ATOM 1362 C CA . GLU A 1 181 ? 16.323 10.312 -27.514 1.00 82.25 181 GLU A CA 1
ATOM 1363 C C . GLU A 1 181 ? 17.005 9.759 -26.262 1.00 82.25 181 GLU A C 1
ATOM 1365 O O . GLU A 1 181 ? 18.196 9.434 -26.287 1.00 82.25 181 GLU A O 1
ATOM 1370 N N . TYR A 1 182 ? 16.241 9.597 -25.182 1.00 86.44 182 TYR A N 1
ATOM 1371 C CA . TYR A 1 182 ? 16.723 9.016 -23.931 1.00 86.44 182 TYR A CA 1
ATOM 1372 C C . TYR A 1 182 ? 16.079 7.656 -23.691 1.00 86.44 182 TYR A C 1
ATOM 1374 O O . TYR A 1 182 ? 14.867 7.500 -23.801 1.00 86.44 182 TYR A O 1
ATOM 1382 N N . LEU A 1 183 ? 16.892 6.678 -23.320 1.00 87.62 183 LEU A N 1
ATOM 1383 C CA . LEU A 1 183 ? 16.485 5.371 -22.839 1.00 87.62 183 LEU A CA 1
ATOM 1384 C C . LEU A 1 183 ? 16.635 5.303 -21.327 1.00 87.62 183 LEU A C 1
ATOM 1386 O O . LEU A 1 183 ? 17.695 5.598 -20.772 1.00 87.62 183 LEU A O 1
ATOM 1390 N N . VAL A 1 184 ? 15.580 4.825 -20.681 1.00 86.00 184 VAL A N 1
ATOM 1391 C CA . VAL A 1 184 ? 15.580 4.434 -19.275 1.00 86.00 184 VAL A CA 1
ATOM 1392 C C . VAL A 1 184 ? 15.305 2.943 -19.178 1.00 86.00 184 VAL A C 1
ATOM 1394 O O . VAL A 1 184 ? 14.489 2.394 -19.920 1.00 86.00 184 VAL A O 1
ATOM 1397 N N . TYR A 1 185 ? 15.991 2.271 -18.263 1.00 83.12 185 TYR A N 1
ATOM 1398 C CA . TYR A 1 185 ? 15.726 0.871 -17.969 1.00 83.12 185 TYR A CA 1
ATOM 1399 C C . TYR A 1 185 ? 14.807 0.797 -16.759 1.00 83.12 185 TYR A C 1
ATOM 1401 O O . TYR A 1 185 ? 15.172 1.240 -15.670 1.00 83.12 185 TYR A O 1
ATOM 1409 N N . LEU A 1 186 ? 13.593 0.294 -16.961 1.00 80.00 186 LEU A N 1
ATOM 1410 C CA . LEU A 1 186 ? 12.557 0.283 -15.933 1.00 80.00 186 LEU A CA 1
ATOM 1411 C C . LEU A 1 186 ? 12.152 -1.141 -15.598 1.00 80.00 186 LEU A C 1
ATOM 1413 O O . LEU A 1 186 ? 12.145 -2.025 -16.458 1.00 80.00 186 LEU A O 1
ATOM 1417 N N . MET A 1 187 ? 11.720 -1.333 -14.358 1.00 68.19 187 MET A N 1
ATOM 1418 C CA . MET A 1 187 ? 10.942 -2.505 -13.975 1.00 68.19 187 MET A CA 1
ATOM 1419 C C . MET A 1 187 ? 9.452 -2.166 -14.044 1.00 68.19 187 MET A C 1
ATOM 1421 O O . MET A 1 187 ? 8.974 -1.323 -13.287 1.00 68.19 187 MET A O 1
ATOM 1425 N N . GLY A 1 188 ? 8.717 -2.815 -14.949 1.00 61.91 188 GLY A N 1
ATOM 1426 C CA . GLY A 1 188 ? 7.259 -2.704 -15.002 1.00 61.91 188 GLY A CA 1
ATOM 1427 C C . GLY A 1 188 ? 6.589 -3.340 -13.778 1.00 61.91 188 GLY A C 1
ATOM 1428 O O . GLY A 1 188 ? 7.210 -4.094 -13.032 1.00 61.91 188 GLY A O 1
ATOM 1429 N N . GLY A 1 189 ? 5.291 -3.083 -13.585 1.00 55.47 189 GLY A N 1
ATOM 1430 C CA . GLY A 1 189 ? 4.507 -3.671 -12.483 1.00 55.47 189 GLY A CA 1
ATOM 1431 C C . GLY A 1 189 ? 4.359 -5.201 -12.543 1.00 55.47 189 GLY A C 1
ATOM 1432 O O . GLY A 1 189 ? 3.922 -5.812 -11.576 1.00 55.47 189 GLY A O 1
ATOM 1433 N N . ASP A 1 190 ? 4.739 -5.814 -13.665 1.00 63.41 190 ASP A N 1
ATOM 1434 C CA . ASP A 1 190 ? 4.846 -7.261 -13.872 1.00 63.41 190 ASP A CA 1
ATOM 1435 C C . ASP A 1 190 ? 6.239 -7.821 -13.513 1.00 63.41 190 ASP A C 1
ATOM 1437 O O . ASP A 1 190 ? 6.498 -9.005 -13.716 1.00 63.41 190 ASP A O 1
ATOM 1441 N N . GLY A 1 191 ? 7.155 -6.980 -13.013 1.00 54.66 191 GLY A N 1
ATOM 1442 C CA . GLY A 1 191 ? 8.544 -7.338 -12.711 1.00 54.66 191 GLY A CA 1
ATOM 1443 C C . GLY A 1 191 ? 9.439 -7.443 -13.949 1.00 54.66 191 GLY A C 1
ATOM 1444 O O . GLY A 1 191 ? 10.652 -7.630 -13.827 1.00 54.66 191 GLY A O 1
ATOM 1445 N N . GLY A 1 192 ? 8.867 -7.291 -15.146 1.00 72.19 192 GLY A N 1
ATOM 1446 C CA . GLY A 1 192 ? 9.611 -7.338 -16.391 1.00 72.19 192 GLY A CA 1
ATOM 1447 C C . GLY A 1 192 ? 10.493 -6.104 -16.522 1.00 72.19 192 GLY A C 1
ATOM 1448 O O . GLY A 1 192 ? 10.003 -4.971 -16.543 1.00 72.19 192 GLY A O 1
ATOM 1449 N N . ARG A 1 193 ? 11.800 -6.336 -16.631 1.00 76.19 193 ARG A N 1
ATOM 1450 C CA . ARG A 1 193 ? 12.799 -5.290 -16.829 1.00 76.19 193 ARG A CA 1
ATOM 1451 C C . ARG A 1 193 ? 12.985 -5.068 -18.317 1.00 76.19 193 ARG A C 1
ATOM 1453 O O . ARG A 1 193 ? 13.233 -6.020 -19.053 1.00 76.19 193 ARG A O 1
ATOM 1460 N N . ARG A 1 194 ? 12.797 -3.836 -18.771 1.00 82.06 194 ARG A N 1
ATOM 1461 C CA . ARG A 1 194 ? 12.930 -3.500 -20.188 1.00 82.06 194 ARG A CA 1
ATOM 1462 C C . ARG A 1 194 ? 13.257 -2.031 -20.363 1.00 82.06 194 ARG A C 1
ATOM 1464 O O . ARG A 1 194 ? 13.033 -1.208 -19.475 1.00 82.06 194 ARG A O 1
ATOM 1471 N N . PHE A 1 195 ? 13.783 -1.723 -21.533 1.00 85.19 195 PHE A N 1
ATOM 1472 C CA . PHE A 1 195 ? 14.038 -0.357 -21.937 1.00 85.19 195 PHE A CA 1
ATOM 1473 C C . PHE A 1 195 ? 12.733 0.359 -22.294 1.00 85.19 195 PHE A C 1
ATOM 1475 O O . PHE A 1 195 ? 11.807 -0.226 -22.860 1.00 85.19 195 PHE A O 1
ATOM 1482 N N . TYR A 1 196 ? 12.679 1.644 -21.969 1.00 84.50 196 TYR A N 1
ATOM 1483 C CA . TYR A 1 196 ? 11.644 2.573 -22.395 1.00 84.50 196 TYR A CA 1
ATOM 1484 C C . TYR A 1 196 ? 12.312 3.829 -22.937 1.00 84.50 196 TYR A C 1
ATOM 1486 O O . TYR A 1 196 ? 13.276 4.325 -22.354 1.00 84.50 196 TYR A O 1
ATOM 1494 N N . LEU A 1 197 ? 11.779 4.357 -24.033 1.00 83.75 197 LEU A N 1
ATOM 1495 C CA . LEU A 1 197 ? 12.091 5.707 -24.476 1.00 83.75 197 LEU A CA 1
ATOM 1496 C C . LEU A 1 197 ? 11.421 6.693 -23.524 1.00 83.75 197 LEU A C 1
ATOM 1498 O O . LEU A 1 197 ? 10.235 6.556 -23.214 1.00 83.75 197 LEU A O 1
ATOM 1502 N N . TYR A 1 198 ? 12.192 7.672 -23.074 1.00 81.00 198 TYR A N 1
ATOM 1503 C CA . TYR A 1 198 ? 11.751 8.758 -22.221 1.00 81.00 198 TYR A CA 1
ATOM 1504 C C . TYR A 1 198 ? 11.767 10.066 -23.009 1.00 81.00 198 TYR A C 1
ATOM 1506 O O . TYR A 1 198 ? 12.825 10.610 -23.328 1.00 81.00 198 TYR A O 1
ATOM 1514 N N . ASP A 1 199 ? 10.575 10.574 -23.313 1.00 69.94 199 ASP A N 1
ATOM 1515 C CA . ASP A 1 199 ? 10.405 11.912 -23.868 1.00 69.94 199 ASP A CA 1
ATOM 1516 C C . ASP A 1 199 ? 10.498 12.928 -22.724 1.00 69.94 199 ASP A C 1
ATOM 1518 O O . ASP A 1 199 ? 9.610 13.010 -21.874 1.00 69.94 199 ASP A O 1
ATOM 1522 N N . ARG A 1 200 ? 11.577 13.716 -22.696 1.00 71.56 200 ARG A N 1
ATOM 1523 C CA . ARG A 1 200 ? 11.804 14.720 -21.647 1.00 71.56 200 ARG A CA 1
ATOM 1524 C C . ARG A 1 200 ? 10.835 15.902 -21.733 1.00 71.56 200 ARG A C 1
ATOM 1526 O O . ARG A 1 200 ? 10.538 16.505 -20.703 1.00 71.56 200 ARG A O 1
ATOM 1533 N N . ASN A 1 201 ? 10.364 16.240 -22.932 1.00 65.69 201 ASN A N 1
ATOM 1534 C CA . ASN A 1 201 ? 9.488 17.385 -23.166 1.00 65.69 201 ASN A CA 1
ATOM 1535 C C . ASN A 1 201 ? 8.066 17.080 -22.691 1.00 65.69 201 ASN A C 1
ATOM 1537 O O . ASN A 1 201 ? 7.434 17.915 -22.046 1.00 65.69 201 ASN A O 1
ATOM 1541 N N . ASN A 1 202 ? 7.591 15.865 -22.972 1.00 56.91 202 ASN A N 1
ATOM 1542 C CA . ASN A 1 202 ? 6.225 15.435 -22.668 1.00 56.91 202 ASN A CA 1
ATOM 1543 C C . ASN A 1 202 ? 6.123 14.487 -21.461 1.00 56.91 202 ASN A C 1
ATOM 1545 O O . ASN A 1 202 ? 5.017 14.099 -21.090 1.00 56.91 202 ASN A O 1
ATOM 1549 N N . GLN A 1 203 ? 7.255 14.114 -20.853 1.00 61.78 203 GLN A N 1
ATOM 1550 C CA . GLN A 1 203 ? 7.361 13.174 -19.726 1.00 61.78 203 GLN A CA 1
ATOM 1551 C C . GLN A 1 203 ? 6.694 11.814 -20.003 1.00 61.78 203 GLN A C 1
ATOM 1553 O O . GLN A 1 203 ? 6.118 11.191 -19.111 1.00 61.78 203 GLN A O 1
ATOM 1558 N N . LEU A 1 204 ? 6.759 11.351 -21.254 1.00 61.41 204 LEU A N 1
ATOM 1559 C CA . LEU A 1 204 ? 6.126 10.111 -21.699 1.00 61.41 204 LEU A CA 1
ATOM 1560 C C . LEU A 1 204 ? 7.130 8.952 -21.701 1.00 61.41 204 LEU A C 1
ATOM 1562 O O . LEU A 1 204 ? 8.258 9.102 -22.169 1.00 61.41 204 LEU A O 1
ATOM 1566 N N . LEU A 1 205 ? 6.688 7.782 -21.230 1.00 70.62 205 LEU A N 1
ATOM 1567 C CA . LEU A 1 205 ? 7.412 6.516 -21.342 1.00 70.62 205 LEU A CA 1
ATOM 1568 C C . LEU A 1 205 ? 6.811 5.664 -22.460 1.00 70.62 205 LEU A C 1
ATOM 1570 O O . LEU A 1 205 ? 5.636 5.302 -22.406 1.00 70.62 205 LEU A O 1
ATOM 1574 N N . ILE A 1 206 ? 7.623 5.310 -23.453 1.00 73.44 206 ILE A N 1
ATOM 1575 C CA . ILE A 1 206 ? 7.223 4.468 -24.587 1.00 73.44 206 ILE A CA 1
ATOM 1576 C C . ILE A 1 206 ? 8.039 3.171 -24.519 1.00 73.44 206 ILE A C 1
ATOM 1578 O O . ILE A 1 206 ? 9.265 3.259 -24.471 1.00 73.44 206 ILE A O 1
ATOM 1582 N N . PRO A 1 207 ? 7.426 1.970 -24.502 1.00 76.06 207 PRO A N 1
ATOM 1583 C CA . PRO A 1 207 ? 8.174 0.714 -24.519 1.00 76.06 207 PRO A CA 1
ATOM 1584 C C . PRO A 1 207 ? 9.172 0.693 -25.676 1.00 76.06 207 PRO A C 1
ATOM 1586 O O . PRO A 1 207 ? 8.785 0.873 -26.833 1.00 76.06 207 PRO A O 1
ATOM 1589 N N . TYR A 1 208 ? 10.452 0.485 -25.371 1.00 78.31 208 TYR A N 1
ATOM 1590 C CA . TYR A 1 208 ? 11.463 0.366 -26.408 1.00 78.31 208 TYR A CA 1
ATOM 1591 C C . TYR A 1 208 ? 11.324 -1.002 -27.066 1.00 78.31 208 TYR A C 1
ATOM 1593 O O . TYR A 1 208 ? 11.434 -2.037 -26.406 1.00 78.31 208 TYR A O 1
ATOM 1601 N N . GLN A 1 209 ? 11.073 -0.998 -28.369 1.00 74.69 209 GLN A N 1
ATOM 1602 C CA . GLN A 1 209 ? 11.191 -2.188 -29.192 1.00 74.69 209 GLN A CA 1
ATOM 1603 C C . GLN A 1 209 ? 12.468 -2.047 -29.997 1.00 74.69 209 GLN A C 1
ATOM 1605 O O . GLN A 1 209 ? 12.647 -1.072 -30.730 1.00 74.69 209 GLN A O 1
ATOM 1610 N N . GLU A 1 210 ? 13.361 -3.017 -29.840 1.00 65.00 210 GLU A N 1
ATOM 1611 C CA . GLU A 1 210 ? 14.452 -3.179 -30.778 1.00 65.00 210 GLU A CA 1
ATOM 1612 C C . GLU A 1 210 ? 13.800 -3.524 -32.115 1.00 65.00 210 GLU A C 1
ATOM 1614 O O . GLU A 1 210 ? 13.233 -4.604 -32.295 1.00 65.00 210 GLU A O 1
ATOM 1619 N N . ASN A 1 211 ? 13.782 -2.561 -33.036 1.00 53.88 211 ASN A N 1
ATOM 1620 C CA . ASN A 1 211 ? 13.486 -2.891 -34.416 1.00 53.88 211 ASN A CA 1
ATOM 1621 C C . ASN A 1 211 ? 14.531 -3.933 -34.790 1.00 53.88 211 ASN A C 1
ATOM 1623 O O . ASN A 1 211 ? 15.724 -3.618 -34.754 1.00 53.88 211 ASN A O 1
ATOM 1627 N N . ALA A 1 212 ? 14.084 -5.161 -35.085 1.00 37.94 212 ALA A N 1
ATOM 1628 C CA . ALA A 1 212 ? 14.957 -6.182 -35.639 1.00 37.94 212 ALA A CA 1
ATOM 1629 C C . ALA A 1 212 ? 15.802 -5.491 -36.708 1.00 37.94 212 ALA A C 1
ATOM 1631 O O . ALA A 1 212 ? 15.218 -4.724 -37.491 1.00 37.94 212 ALA A O 1
ATOM 1632 N N . PRO A 1 213 ? 17.136 -5.668 -36.708 1.00 37.75 213 PRO A N 1
ATOM 1633 C CA . PRO A 1 213 ? 17.942 -5.084 -37.756 1.00 37.75 213 PRO A CA 1
ATOM 1634 C C . PRO A 1 213 ? 17.262 -5.493 -39.057 1.00 37.75 213 PRO A C 1
ATOM 1636 O O . PRO A 1 213 ? 17.105 -6.687 -39.325 1.00 37.75 213 PRO A O 1
ATOM 1639 N N . VAL A 1 214 ? 16.779 -4.508 -39.829 1.00 34.28 214 VAL A N 1
ATOM 1640 C CA . VAL A 1 214 ? 16.579 -4.741 -41.257 1.00 34.28 214 VAL A CA 1
ATOM 1641 C C . VAL A 1 214 ? 17.893 -5.381 -41.656 1.00 34.28 214 VAL A C 1
ATOM 1643 O O . VAL A 1 214 ? 18.913 -4.763 -41.332 1.00 34.28 214 VAL A O 1
ATOM 1646 N N . PRO A 1 215 ? 17.893 -6.626 -42.178 1.00 32.38 215 PRO A N 1
ATOM 1647 C CA . PRO A 1 215 ? 19.123 -7.325 -42.477 1.00 32.38 215 PRO A CA 1
ATOM 1648 C C . PRO A 1 215 ? 20.012 -6.318 -43.166 1.00 32.38 215 PRO A C 1
ATOM 1650 O O . PRO A 1 215 ? 19.614 -5.768 -44.195 1.00 32.38 215 PRO A O 1
ATOM 1653 N N . THR A 1 216 ? 21.120 -5.969 -42.516 1.00 39.66 216 THR A N 1
ATOM 1654 C CA . THR A 1 216 ? 22.137 -5.162 -43.151 1.00 39.66 216 THR A CA 1
ATOM 1655 C C . THR A 1 216 ? 22.538 -6.043 -44.311 1.00 39.66 216 THR A C 1
ATOM 1657 O O . THR A 1 216 ? 23.217 -7.054 -44.118 1.00 39.66 216 THR A O 1
ATOM 1660 N N . GLU A 1 217 ? 21.980 -5.751 -45.487 1.00 40.59 217 GLU A N 1
ATOM 1661 C CA . GLU A 1 217 ? 22.481 -6.288 -46.731 1.00 40.59 217 GLU A CA 1
ATOM 1662 C C . GLU A 1 217 ? 23.988 -6.076 -46.623 1.00 40.59 217 GLU A C 1
ATOM 1664 O O . GLU A 1 217 ? 24.390 -4.957 -46.275 1.00 40.59 217 GLU A O 1
ATOM 1669 N N . PRO A 1 218 ? 24.799 -7.146 -46.699 1.00 35.19 218 PRO A N 1
ATOM 1670 C CA . PRO A 1 218 ? 26.207 -7.049 -46.386 1.00 35.19 218 PRO A CA 1
ATOM 1671 C C . PRO A 1 218 ? 26.774 -5.860 -47.144 1.00 35.19 218 PRO A C 1
ATOM 1673 O O . PRO A 1 218 ? 26.756 -5.851 -48.373 1.00 35.19 218 PRO A O 1
ATOM 1676 N N . THR A 1 219 ? 27.235 -4.843 -46.412 1.00 39.06 219 THR A N 1
ATOM 1677 C CA . THR A 1 219 ? 28.112 -3.835 -46.986 1.00 39.06 219 THR A CA 1
ATOM 1678 C C . THR A 1 219 ? 29.365 -4.597 -47.365 1.00 39.06 219 THR A C 1
ATOM 1680 O O . THR A 1 219 ? 30.266 -4.812 -46.552 1.00 39.06 219 THR A O 1
ATOM 1683 N N . GLU A 1 220 ? 29.349 -5.097 -48.594 1.00 45.56 220 GLU A N 1
ATOM 1684 C CA . GLU A 1 220 ? 30.501 -5.589 -49.309 1.00 45.56 220 GLU A CA 1
ATOM 1685 C C . GLU A 1 220 ? 31.597 -4.531 -49.120 1.00 45.56 220 GLU A C 1
ATOM 1687 O O . GLU A 1 220 ? 31.330 -3.333 -49.285 1.00 45.56 220 GLU A O 1
ATOM 1692 N N . PRO A 1 221 ? 32.792 -4.912 -48.638 1.00 37.91 221 PRO A N 1
ATOM 1693 C CA . PRO A 1 221 ? 33.825 -3.945 -48.333 1.00 37.91 221 PRO A CA 1
ATOM 1694 C C . PRO A 1 221 ? 34.121 -3.146 -49.597 1.00 37.91 221 PRO A C 1
ATOM 1696 O O . PRO A 1 221 ? 34.528 -3.703 -50.615 1.00 37.91 221 PRO A O 1
ATOM 1699 N N . SER A 1 222 ? 33.902 -1.835 -49.499 1.00 35.00 222 SER A N 1
ATOM 1700 C CA . SER A 1 222 ? 34.294 -0.857 -50.502 1.00 35.00 222 SER A CA 1
ATOM 1701 C C . SER A 1 222 ? 35.814 -0.939 -50.647 1.00 35.00 222 SER A C 1
ATOM 1703 O O . SER A 1 222 ? 36.575 -0.348 -49.880 1.00 35.00 222 SER A O 1
ATOM 1705 N N . ALA A 1 223 ? 36.260 -1.783 -51.573 1.00 37.31 223 ALA A N 1
ATOM 1706 C CA . ALA A 1 223 ? 37.626 -1.816 -52.036 1.00 37.31 223 ALA A CA 1
ATOM 1707 C C . ALA A 1 223 ? 37.860 -0.520 -52.807 1.00 37.31 223 ALA A C 1
ATOM 1709 O O . ALA A 1 223 ? 37.169 -0.221 -53.778 1.00 37.31 223 ALA A O 1
ATOM 1710 N N . THR A 1 224 ? 38.838 0.253 -52.349 1.00 34.53 224 THR A N 1
ATOM 1711 C CA . THR A 1 224 ? 39.391 1.392 -53.071 1.00 34.53 224 THR A CA 1
ATOM 1712 C C . THR A 1 224 ? 39.737 0.981 -54.500 1.00 34.53 224 THR A C 1
ATOM 1714 O O . THR A 1 224 ? 40.702 0.255 -54.736 1.00 34.53 224 THR A O 1
ATOM 1717 N N . THR A 1 225 ? 38.953 1.480 -55.447 1.00 30.34 225 THR A N 1
ATOM 1718 C CA . THR A 1 225 ? 39.266 1.532 -56.873 1.00 30.34 225 THR A CA 1
ATOM 1719 C C . THR A 1 225 ? 40.526 2.374 -57.095 1.00 30.34 225 THR A C 1
ATOM 1721 O O . THR A 1 225 ? 40.574 3.530 -56.670 1.00 30.34 225 THR A O 1
ATOM 1724 N N . PRO A 1 226 ? 41.523 1.858 -57.827 1.00 36.09 226 PRO A N 1
ATOM 1725 C CA . PRO A 1 226 ? 42.136 2.627 -58.892 1.00 36.09 226 PRO A CA 1
ATOM 1726 C C . PRO A 1 226 ? 41.476 2.231 -60.215 1.00 36.09 226 PRO A C 1
ATOM 1728 O O . PRO A 1 226 ? 41.454 1.075 -60.628 1.00 36.09 226 PRO A O 1
ATOM 1731 N N . GLU A 1 227 ? 40.886 3.244 -60.826 1.00 35.41 227 GLU A N 1
ATOM 1732 C CA . GLU A 1 227 ? 40.193 3.269 -62.104 1.00 35.41 227 GLU A CA 1
ATOM 1733 C C . GLU A 1 227 ? 41.152 2.906 -63.245 1.00 35.41 227 GLU A C 1
ATOM 1735 O O . GLU A 1 227 ? 42.223 3.502 -63.333 1.00 35.41 227 GLU A O 1
ATOM 1740 N N . THR A 1 228 ? 40.780 1.961 -64.120 1.00 31.58 228 THR A N 1
ATOM 1741 C CA . THR A 1 228 ? 40.864 2.101 -65.592 1.00 31.58 228 THR A CA 1
ATOM 1742 C C . THR A 1 228 ? 39.977 1.037 -66.281 1.00 31.58 228 THR A C 1
ATOM 1744 O O . THR A 1 228 ? 40.197 -0.162 -66.134 1.00 31.58 228 THR A O 1
ATOM 1747 N N . ASP A 1 229 ? 38.979 1.531 -67.017 1.00 37.41 229 ASP A N 1
ATOM 1748 C CA . ASP A 1 229 ? 38.035 0.937 -67.994 1.00 37.41 229 ASP A CA 1
ATOM 1749 C C . ASP A 1 229 ? 38.612 -0.018 -69.080 1.00 37.41 229 ASP A C 1
ATOM 1751 O O . ASP A 1 229 ? 39.832 -0.071 -69.250 1.00 37.41 229 ASP A O 1
ATOM 1755 N N . PRO A 1 230 ? 37.794 -0.586 -70.013 1.00 56.50 230 PRO A N 1
ATOM 1756 C CA . PRO A 1 230 ? 36.398 -1.077 -69.947 1.00 56.50 230 PRO A CA 1
ATOM 1757 C C . PRO A 1 230 ? 36.231 -2.458 -70.660 1.00 56.50 230 PRO A C 1
ATOM 1759 O O . PRO A 1 230 ? 37.190 -2.989 -71.211 1.00 56.50 230 PRO A O 1
ATOM 1762 N N . VAL A 1 231 ? 35.011 -3.028 -70.721 1.00 34.00 231 VAL A N 1
ATOM 1763 C CA . VAL A 1 231 ? 34.339 -3.518 -71.964 1.00 34.00 231 VAL A CA 1
ATOM 1764 C C . VAL A 1 231 ? 33.054 -4.321 -71.652 1.00 34.00 231 VAL A C 1
ATOM 1766 O O . VAL A 1 231 ? 33.088 -5.411 -71.097 1.00 34.00 231 VAL A O 1
ATOM 1769 N N . ALA A 1 232 ? 31.936 -3.729 -72.093 1.00 35.91 232 ALA A N 1
ATOM 1770 C CA . ALA A 1 232 ? 30.713 -4.288 -72.692 1.00 35.91 232 ALA A CA 1
ATOM 1771 C C . ALA A 1 232 ? 29.985 -5.501 -72.066 1.00 35.91 232 ALA A C 1
ATOM 1773 O O . ALA A 1 232 ? 30.446 -6.633 -72.147 1.00 35.91 232 ALA A O 1
ATOM 1774 N N . THR A 1 233 ? 28.705 -5.321 -71.706 1.00 30.06 233 THR A N 1
ATOM 1775 C CA . THR A 1 233 ? 27.552 -5.584 -72.610 1.00 30.06 233 THR A CA 1
ATOM 1776 C C . THR A 1 233 ? 26.195 -5.306 -71.927 1.00 30.06 233 THR A C 1
ATOM 1778 O O . THR A 1 233 ? 25.930 -5.736 -70.813 1.00 30.06 233 THR A O 1
ATOM 1781 N N . THR A 1 234 ? 25.325 -4.573 -72.624 1.00 32.22 234 THR A N 1
ATOM 1782 C CA . THR A 1 234 ? 23.858 -4.414 -72.419 1.00 32.22 234 THR A CA 1
ATOM 1783 C C . THR A 1 234 ? 23.164 -5.554 -73.224 1.00 32.22 234 THR A C 1
ATOM 1785 O O . THR A 1 234 ? 23.812 -6.002 -74.176 1.00 32.22 234 THR A O 1
ATOM 1788 N N . PRO A 1 235 ? 21.910 -6.036 -72.973 1.00 49.81 235 PRO A N 1
ATOM 1789 C CA . PRO A 1 235 ? 20.749 -5.223 -72.587 1.00 49.81 235 PRO A CA 1
ATOM 1790 C C . PRO A 1 235 ? 19.653 -5.800 -71.654 1.00 49.81 235 PRO A C 1
ATOM 1792 O O . PRO A 1 235 ? 19.442 -7.001 -71.526 1.00 49.81 235 PRO A O 1
ATOM 1795 N N . THR A 1 236 ? 18.893 -4.860 -71.076 1.00 34.78 236 THR A N 1
ATOM 1796 C CA . THR A 1 236 ? 17.548 -4.967 -70.462 1.00 34.78 236 THR A CA 1
ATOM 1797 C C . THR A 1 236 ? 16.470 -5.322 -71.511 1.00 34.78 236 THR A C 1
ATOM 1799 O O . THR A 1 236 ? 16.679 -5.034 -72.693 1.00 34.78 236 THR A O 1
ATOM 1802 N N . PRO A 1 237 ? 15.305 -5.907 -71.142 1.00 48.09 237 PRO A N 1
ATOM 1803 C CA . PRO A 1 237 ? 14.091 -5.113 -70.809 1.00 48.09 237 PRO A CA 1
ATOM 1804 C C . PRO A 1 237 ? 13.250 -5.806 -69.681 1.00 48.09 237 PRO A C 1
ATOM 1806 O O . PRO A 1 237 ? 13.533 -6.944 -69.337 1.00 48.09 237 PRO A O 1
ATOM 1809 N N . THR A 1 238 ? 12.252 -5.271 -68.961 1.00 29.06 238 THR A N 1
ATOM 1810 C CA . THR A 1 238 ? 11.037 -4.509 -69.311 1.00 29.06 238 THR A CA 1
ATOM 1811 C C . THR A 1 238 ? 10.345 -4.056 -68.004 1.00 29.06 238 THR A C 1
ATOM 1813 O O . THR A 1 238 ? 10.175 -4.863 -67.093 1.00 29.06 238 THR A O 1
ATOM 1816 N N . THR A 1 239 ? 9.905 -2.797 -67.937 1.00 43.16 239 THR A N 1
ATOM 1817 C CA . THR A 1 239 ? 8.986 -2.199 -66.935 1.00 43.16 239 THR A CA 1
ATOM 1818 C C . THR A 1 239 ? 7.519 -2.490 -67.306 1.00 43.16 239 THR A C 1
ATOM 1820 O O . THR A 1 239 ? 7.222 -2.531 -68.501 1.00 43.16 239 THR A O 1
ATOM 1823 N N . PRO A 1 240 ? 6.590 -2.715 -66.353 1.00 42.31 240 PRO A N 1
ATOM 1824 C CA . PRO A 1 240 ? 5.580 -1.683 -66.006 1.00 42.31 240 PRO A CA 1
ATOM 1825 C C . PRO A 1 240 ? 5.124 -1.769 -64.525 1.00 42.31 240 PRO A C 1
ATOM 1827 O O . PRO A 1 240 ? 5.251 -2.811 -63.902 1.00 42.31 240 PRO A O 1
ATOM 1830 N N . ALA A 1 241 ? 4.516 -0.795 -63.855 1.00 35.47 241 ALA A N 1
ATOM 1831 C CA . ALA A 1 241 ? 4.228 0.618 -64.054 1.00 35.47 241 ALA A CA 1
ATOM 1832 C C . ALA A 1 241 ? 3.724 1.127 -62.685 1.00 35.47 241 ALA A C 1
ATOM 1834 O O . ALA A 1 241 ? 2.983 0.422 -61.997 1.00 35.47 241 ALA A O 1
ATOM 1835 N N . GLU A 1 242 ? 4.100 2.344 -62.303 1.00 44.62 242 GLU A N 1
ATOM 1836 C CA . GLU A 1 242 ? 3.422 3.107 -61.253 1.00 44.62 242 GLU A CA 1
ATOM 1837 C C . GLU A 1 242 ? 1.960 3.362 -61.650 1.00 44.62 242 GLU A C 1
ATOM 1839 O O . GLU A 1 242 ? 1.673 3.779 -62.772 1.00 44.62 242 GLU A O 1
ATOM 1844 N N . THR A 1 243 ? 1.038 3.153 -60.711 1.00 29.81 243 THR A N 1
ATOM 1845 C CA . THR A 1 243 ? -0.320 3.707 -60.757 1.00 29.81 243 THR A CA 1
ATOM 1846 C C . THR A 1 243 ? -0.472 4.634 -59.559 1.00 29.81 243 THR A C 1
ATOM 1848 O O . THR A 1 243 ? -0.456 4.197 -58.412 1.00 29.81 243 THR A O 1
ATOM 1851 N N . SER A 1 244 ? -0.560 5.926 -59.851 1.00 47.66 244 SER A N 1
ATOM 1852 C CA . SER A 1 244 ? -0.842 7.011 -58.918 1.00 47.66 244 SER A CA 1
ATOM 1853 C C . SER A 1 244 ? -2.358 7.172 -58.756 1.00 47.66 244 SER A C 1
ATOM 1855 O O . SER A 1 244 ? -3.074 7.315 -59.746 1.00 47.66 244 SER A O 1
ATOM 1857 N N . GLU A 1 245 ? -2.854 7.179 -57.514 1.00 47.78 245 GLU A N 1
ATOM 1858 C CA . GLU A 1 245 ? -4.221 7.617 -57.192 1.00 47.78 245 GLU A CA 1
ATOM 1859 C C . GLU A 1 245 ? -4.245 9.093 -56.741 1.00 47.78 245 GLU A C 1
ATOM 1861 O O . GLU A 1 245 ? -3.294 9.563 -56.106 1.00 47.78 245 GLU A O 1
ATOM 1866 N N . PRO A 1 246 ? -5.316 9.854 -57.050 1.00 50.22 246 PRO A N 1
ATOM 1867 C CA . PRO A 1 246 ? -5.386 11.282 -56.776 1.00 50.22 246 PRO A CA 1
ATOM 1868 C C . PRO A 1 246 ? -5.925 11.594 -55.367 1.00 50.22 246 PRO A C 1
ATOM 1870 O O . PRO A 1 246 ? -7.007 11.165 -54.984 1.00 50.22 246 PRO A O 1
ATOM 1873 N N . GLY A 1 247 ? -5.204 12.456 -54.643 1.00 55.12 247 GLY A N 1
ATOM 1874 C CA . GLY A 1 247 ? -5.772 13.487 -53.764 1.00 55.12 247 GLY A CA 1
ATOM 1875 C C . GLY A 1 247 ? -6.631 13.055 -52.569 1.00 55.12 247 GLY A C 1
ATOM 1876 O O . GLY A 1 247 ? -7.805 13.410 -52.505 1.00 55.12 247 GLY A O 1
ATOM 1877 N N . VAL A 1 248 ? -6.021 12.450 -51.547 1.00 53.50 248 VAL A N 1
ATOM 1878 C CA . VAL A 1 248 ? -6.523 12.552 -50.165 1.00 53.50 248 VAL A CA 1
ATOM 1879 C C . VAL A 1 248 ? -5.660 13.590 -49.451 1.00 53.50 248 VAL A C 1
ATOM 1881 O O . VAL A 1 248 ? -4.462 13.373 -49.277 1.00 53.50 248 VAL A O 1
ATOM 1884 N N . LEU A 1 249 ? -6.246 14.735 -49.072 1.00 55.44 249 LEU A N 1
ATOM 1885 C CA . LEU A 1 249 ? -5.600 15.710 -48.183 1.00 55.44 249 LEU A CA 1
ATOM 1886 C C . LEU A 1 249 ? -5.090 14.948 -46.954 1.00 55.44 249 LEU A C 1
ATOM 1888 O O . LEU A 1 249 ? -5.882 14.401 -46.186 1.00 55.44 249 LEU A O 1
ATOM 1892 N N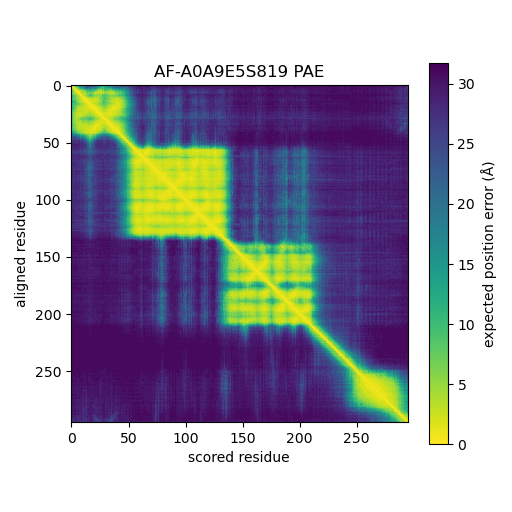 . GLY A 1 250 ? -3.765 14.843 -46.831 1.00 58.66 250 GLY A N 1
ATOM 1893 C CA . GLY A 1 250 ? -3.127 13.982 -45.844 1.00 58.66 25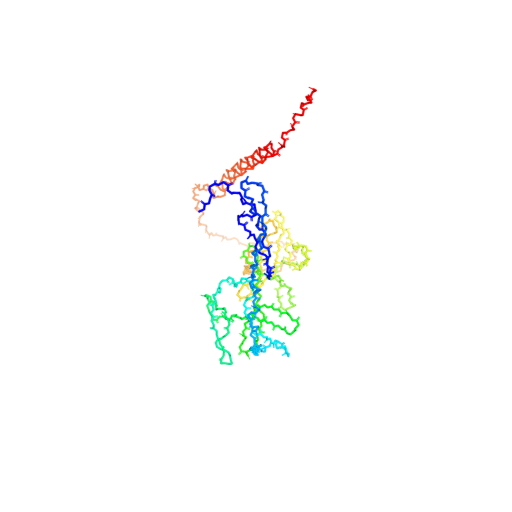0 GLY A CA 1
ATOM 1894 C C . GLY A 1 250 ? -3.588 14.343 -44.436 1.00 58.66 250 GLY A C 1
ATOM 1895 O O . GLY A 1 250 ? -3.706 15.521 -44.104 1.00 58.66 250 GLY A O 1
ATOM 1896 N N . ALA A 1 251 ? -3.817 13.331 -43.597 1.00 56.59 251 ALA A N 1
ATOM 1897 C 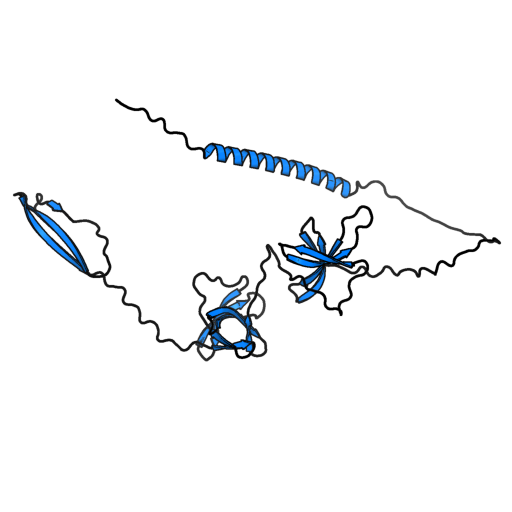CA . ALA A 1 251 ? -4.268 13.459 -42.206 1.00 56.59 251 ALA A CA 1
ATOM 1898 C C . ALA A 1 251 ? -3.484 14.503 -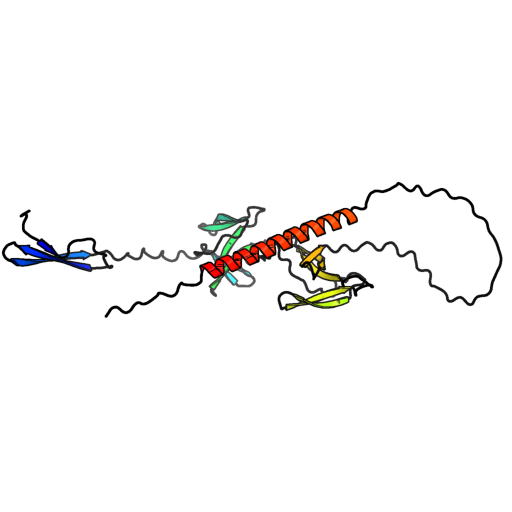41.372 1.00 56.59 251 ALA A C 1
ATOM 1900 O O . ALA A 1 251 ? -4.010 15.078 -40.420 1.00 56.59 251 ALA A O 1
ATOM 1901 N N . TRP A 1 252 ? -2.255 14.815 -41.781 1.00 50.78 252 TRP A N 1
ATOM 1902 C CA . TRP A 1 252 ? -1.404 15.869 -41.238 1.00 50.78 252 TRP A CA 1
ATOM 1903 C C . TRP A 1 252 ? -1.964 17.290 -41.426 1.00 50.78 252 TRP A C 1
ATOM 1905 O O . TRP A 1 252 ? -1.822 18.117 -40.530 1.00 50.78 252 TRP A O 1
ATOM 1915 N N . GLN A 1 253 ? -2.657 17.583 -42.533 1.00 61.56 253 GLN A N 1
ATOM 1916 C CA . GLN A 1 253 ? -3.305 18.885 -42.743 1.00 61.56 253 GLN A CA 1
ATOM 1917 C C . GLN A 1 253 ? -4.556 19.051 -41.874 1.00 61.56 253 GLN A C 1
ATOM 1919 O O . GLN A 1 253 ? -4.838 20.153 -41.421 1.00 61.56 253 GLN A O 1
ATOM 1924 N N . LEU A 1 254 ? -5.286 17.972 -41.573 1.00 61.72 254 LEU A N 1
ATOM 1925 C CA . LEU A 1 254 ? -6.407 18.030 -40.627 1.00 61.72 254 LEU A CA 1
ATOM 1926 C C . LEU A 1 254 ? -5.921 18.238 -39.183 1.00 61.72 254 LEU A C 1
ATOM 1928 O O . LEU A 1 254 ? -6.547 18.985 -38.430 1.00 61.72 254 LEU A O 1
ATOM 1932 N N . MET A 1 255 ? -4.787 17.637 -38.805 1.00 67.62 255 MET A N 1
ATOM 1933 C CA . MET A 1 255 ? -4.202 17.825 -37.473 1.00 67.62 255 MET A CA 1
ATOM 1934 C C . MET A 1 255 ? -3.739 19.261 -37.218 1.00 67.62 255 MET A C 1
ATOM 1936 O O . MET A 1 255 ? -3.943 19.763 -36.114 1.00 67.62 255 MET A O 1
ATOM 1940 N N . THR A 1 256 ? -3.179 19.958 -38.211 1.00 76.44 256 THR A N 1
ATOM 1941 C CA . THR A 1 256 ? -2.756 21.359 -38.029 1.00 76.44 256 THR A CA 1
ATOM 1942 C C . THR A 1 256 ? -3.944 22.302 -37.844 1.00 76.44 256 THR A C 1
ATOM 1944 O O . THR A 1 256 ? -3.893 23.182 -36.982 1.00 76.44 256 THR A O 1
ATOM 1947 N N . PHE A 1 257 ? -5.050 22.089 -38.567 1.00 78.19 257 PHE A N 1
ATOM 1948 C CA . PHE A 1 257 ? -6.283 22.854 -38.347 1.00 78.19 257 PHE A CA 1
ATOM 1949 C C . PHE A 1 257 ? -6.899 22.578 -36.967 1.00 78.19 257 PHE A C 1
ATOM 1951 O O . PHE A 1 257 ? -7.314 23.518 -36.286 1.00 78.19 257 PHE A O 1
ATOM 1958 N N . LEU A 1 258 ? -6.913 21.319 -36.513 1.00 82.38 258 LEU A N 1
ATOM 1959 C CA . LEU A 1 258 ? -7.425 20.959 -35.185 1.00 82.38 258 LEU A CA 1
ATOM 1960 C C . LEU A 1 258 ? -6.555 21.523 -34.055 1.00 82.38 258 LEU A C 1
ATOM 1962 O O . LEU A 1 258 ? -7.091 22.054 -33.081 1.00 82.38 258 LEU A O 1
ATOM 1966 N N . PHE A 1 259 ? -5.231 21.480 -34.206 1.00 85.69 259 PHE A N 1
ATOM 1967 C CA . PHE A 1 259 ? -4.296 22.069 -33.249 1.00 85.69 259 PHE A CA 1
ATOM 1968 C C . PHE A 1 259 ? -4.453 23.594 -33.169 1.00 85.69 259 PHE A C 1
ATOM 1970 O O . PHE A 1 259 ? -4.519 24.150 -32.075 1.00 85.69 259 PHE A O 1
ATOM 1977 N N . GLY A 1 260 ? -4.622 24.273 -34.310 1.00 89.56 260 GLY A N 1
ATOM 1978 C CA . GLY A 1 260 ? -4.881 25.715 -34.348 1.00 89.56 260 GLY A CA 1
ATOM 1979 C C . GLY A 1 260 ? -6.171 26.116 -33.621 1.00 89.56 260 GLY A C 1
ATOM 1980 O O . GLY A 1 260 ? -6.166 27.053 -32.821 1.00 89.56 260 GLY A O 1
ATOM 1981 N N . ILE A 1 261 ? -7.267 25.379 -33.835 1.00 91.56 261 ILE A N 1
ATOM 1982 C CA . ILE A 1 261 ? -8.544 25.612 -33.137 1.00 91.56 261 ILE A CA 1
ATOM 1983 C C . ILE A 1 261 ? -8.394 25.347 -31.634 1.00 91.56 261 ILE A C 1
ATOM 1985 O O . ILE A 1 261 ? -8.870 26.139 -30.817 1.00 91.56 261 ILE A O 1
ATOM 1989 N N . PHE A 1 262 ? -7.696 24.273 -31.257 1.00 92.44 262 PHE A N 1
ATOM 1990 C CA . PHE A 1 262 ? -7.424 23.953 -29.858 1.00 92.44 262 PHE A CA 1
ATOM 1991 C C . PHE A 1 262 ? -6.609 25.058 -29.166 1.00 92.44 262 PHE A C 1
ATOM 1993 O O . PHE A 1 262 ? -6.978 25.497 -28.076 1.00 92.44 262 PHE A O 1
ATOM 2000 N N . CYS A 1 263 ? -5.574 25.595 -29.823 1.00 92.31 263 CYS A N 1
ATOM 2001 C CA . CYS A 1 263 ? -4.798 26.727 -29.313 1.00 92.31 263 CYS A CA 1
ATOM 2002 C C . CYS A 1 263 ? -5.655 27.984 -29.106 1.00 92.31 263 CYS A C 1
ATOM 2004 O O . CYS A 1 263 ? -5.510 28.653 -28.082 1.00 92.31 263 CYS A O 1
ATOM 2006 N N . LEU A 1 264 ? -6.577 28.299 -30.023 1.00 94.69 264 LEU A N 1
ATOM 2007 C CA . LEU A 1 264 ? -7.478 29.450 -29.869 1.00 94.69 264 LEU A CA 1
ATOM 2008 C C . LEU A 1 264 ? -8.431 29.286 -28.674 1.00 94.69 264 LEU A C 1
ATOM 2010 O O . LEU A 1 264 ? -8.651 30.245 -27.929 1.00 94.69 264 LEU A O 1
ATOM 2014 N N . ILE A 1 265 ? -8.950 28.076 -28.444 1.00 94.94 265 ILE A N 1
ATOM 2015 C CA . ILE A 1 265 ? -9.796 27.767 -27.279 1.00 94.94 265 ILE A CA 1
ATOM 2016 C C . ILE A 1 265 ? -8.991 27.889 -25.978 1.00 94.94 265 ILE A C 1
ATOM 2018 O O . ILE A 1 265 ? -9.467 28.484 -25.008 1.00 94.94 265 ILE A O 1
ATOM 2022 N N . LEU A 1 266 ? -7.758 27.374 -25.961 1.00 94.38 266 LEU A N 1
ATOM 2023 C CA . LEU A 1 266 ? -6.890 27.397 -24.785 1.00 94.38 266 LEU A CA 1
ATOM 2024 C C . LEU A 1 266 ? -6.471 28.829 -24.414 1.00 94.38 266 LEU A C 1
ATOM 2026 O O . LEU A 1 266 ? -6.543 29.208 -23.245 1.00 94.38 266 LEU A O 1
ATOM 2030 N N . LEU A 1 267 ? -6.141 29.665 -25.405 1.00 95.81 267 LEU A N 1
ATOM 2031 C CA . LEU A 1 267 ? -5.883 31.095 -25.199 1.00 95.81 267 LEU A CA 1
ATOM 2032 C C . LEU A 1 267 ? -7.122 31.824 -24.658 1.00 95.81 267 LEU A C 1
ATOM 2034 O O . LEU A 1 267 ? -7.006 32.619 -23.724 1.00 95.81 267 LEU A O 1
ATOM 2038 N N . GLY A 1 268 ? -8.313 31.517 -25.182 1.00 95.94 268 GLY A N 1
ATOM 2039 C CA . GLY A 1 268 ? -9.575 32.055 -24.669 1.00 95.94 268 GLY A CA 1
ATOM 2040 C C . GLY A 1 268 ? -9.824 31.692 -23.200 1.00 95.94 268 GLY A C 1
ATOM 2041 O O . GLY A 1 268 ? -10.174 32.563 -22.400 1.00 95.94 268 GLY A O 1
ATOM 2042 N N . LEU A 1 269 ? -9.579 30.433 -22.820 1.00 95.56 269 LEU A N 1
ATOM 2043 C CA . LEU A 1 269 ? -9.692 29.959 -21.436 1.00 95.56 269 LEU A CA 1
ATOM 2044 C C . LEU A 1 269 ? -8.691 30.639 -20.500 1.00 95.56 269 LEU A C 1
ATOM 2046 O O . LEU A 1 269 ? -9.069 31.027 -19.395 1.00 95.56 269 LEU A O 1
ATOM 2050 N N . ILE A 1 270 ? -7.444 30.833 -20.936 1.00 95.12 270 ILE A N 1
ATOM 2051 C CA . ILE A 1 270 ? -6.420 31.534 -20.149 1.00 95.12 270 ILE A CA 1
ATOM 2052 C C . ILE A 1 270 ? -6.832 32.989 -19.913 1.00 95.12 270 ILE A C 1
ATOM 2054 O O . ILE A 1 270 ? -6.814 33.458 -18.774 1.00 95.12 270 ILE A O 1
ATOM 2058 N N . VAL A 1 271 ? -7.266 33.705 -20.955 1.00 94.69 271 VAL A N 1
ATOM 2059 C CA . VAL A 1 271 ? -7.745 35.092 -20.824 1.00 94.69 271 VAL A CA 1
ATOM 2060 C C . VAL A 1 271 ? -8.967 35.162 -19.901 1.00 94.69 271 VAL A C 1
ATOM 2062 O O . VAL A 1 271 ? -9.048 36.033 -19.028 1.00 94.69 271 VAL A O 1
ATOM 2065 N N . TRP A 1 272 ? -9.900 34.219 -20.023 1.00 93.69 272 TRP A N 1
ATOM 2066 C CA . TRP A 1 272 ? -11.050 34.122 -19.126 1.00 93.69 272 TRP A CA 1
ATOM 2067 C C . TRP A 1 272 ? -10.636 33.856 -17.669 1.00 93.69 272 TRP A C 1
ATOM 2069 O O . TRP A 1 272 ? -11.134 34.510 -16.752 1.00 93.69 272 TRP A O 1
ATOM 2079 N N . LEU A 1 273 ? -9.676 32.961 -17.430 1.00 93.50 273 LEU A N 1
ATOM 2080 C CA . LEU A 1 273 ? -9.188 32.655 -16.086 1.00 93.50 273 LEU A CA 1
ATOM 2081 C C . LEU A 1 273 ? -8.482 33.866 -15.459 1.00 93.50 273 LEU A C 1
ATOM 2083 O O . LEU A 1 273 ? -8.752 34.207 -14.308 1.00 93.50 273 LEU A O 1
ATOM 2087 N N . LEU A 1 274 ? -7.647 34.570 -16.227 1.00 92.44 274 LEU A N 1
ATOM 2088 C CA . LEU A 1 274 ? -6.962 35.785 -15.777 1.00 92.44 274 LEU A CA 1
ATOM 2089 C C . LEU A 1 274 ? -7.947 36.913 -15.446 1.00 92.44 274 LEU A C 1
ATOM 2091 O O . LEU A 1 274 ? -7.801 37.586 -14.422 1.00 92.44 274 LEU A O 1
ATOM 2095 N N . THR A 1 275 ? -8.979 37.115 -16.270 1.00 90.88 275 THR A N 1
ATOM 2096 C CA . THR A 1 275 ? -10.027 38.109 -15.979 1.00 90.88 275 THR A CA 1
ATOM 2097 C C . THR A 1 275 ? -10.848 37.726 -14.747 1.00 90.88 275 THR A C 1
ATOM 2099 O O . THR A 1 275 ? -11.150 38.592 -13.921 1.00 90.88 275 THR A O 1
ATOM 2102 N N . ARG A 1 276 ? -11.148 36.435 -14.558 1.00 91.31 276 ARG A N 1
ATOM 2103 C CA . ARG A 1 276 ? -11.845 35.920 -13.372 1.00 91.31 276 ARG A CA 1
ATOM 2104 C C . ARG A 1 276 ? -11.023 36.095 -12.094 1.00 91.31 276 ARG A C 1
ATOM 2106 O O . ARG A 1 276 ? -11.574 36.556 -11.097 1.00 91.31 276 ARG A O 1
ATOM 2113 N N . LEU A 1 277 ? -9.726 35.793 -12.124 1.00 85.44 277 LEU A N 1
ATOM 2114 C CA . LEU A 1 277 ? -8.826 35.969 -10.979 1.00 85.44 277 LEU A CA 1
ATOM 2115 C C . LEU A 1 277 ? -8.697 37.446 -10.585 1.00 85.44 277 LEU A C 1
ATOM 2117 O O . LEU A 1 277 ? -8.877 37.778 -9.416 1.00 85.44 277 LEU A O 1
ATOM 2121 N N . ARG A 1 278 ? -8.526 38.354 -11.557 1.00 84.88 278 ARG A N 1
ATOM 2122 C CA . ARG A 1 278 ? -8.520 39.808 -11.297 1.00 84.88 278 ARG A CA 1
ATOM 2123 C C . ARG A 1 278 ? -9.837 40.311 -10.706 1.00 84.88 278 ARG A C 1
ATOM 2125 O O . ARG A 1 278 ? -9.844 41.211 -9.869 1.00 84.88 278 ARG A O 1
ATOM 2132 N N . ARG A 1 279 ? -10.972 39.744 -11.129 1.00 82.88 279 ARG A N 1
ATOM 2133 C CA . ARG A 1 279 ? -12.287 40.098 -10.574 1.00 82.88 279 ARG A CA 1
ATOM 2134 C C . ARG A 1 279 ? -12.410 39.674 -9.109 1.00 82.88 279 ARG A C 1
ATOM 2136 O O . ARG A 1 279 ? -12.966 40.430 -8.322 1.00 82.88 279 ARG A O 1
ATOM 2143 N N . LEU A 1 280 ? -11.879 38.507 -8.747 1.00 78.19 280 LEU A N 1
ATOM 2144 C CA . LEU A 1 280 ? -11.865 38.023 -7.363 1.00 78.19 280 LEU A CA 1
ATOM 2145 C C . LEU A 1 280 ? -10.924 38.850 -6.478 1.00 78.19 280 LEU A C 1
ATOM 2147 O O . LEU A 1 280 ? -11.306 39.212 -5.370 1.00 78.19 280 LEU A O 1
ATOM 2151 N N . GLU A 1 281 ? -9.759 39.242 -6.996 1.00 79.38 281 GLU A N 1
ATOM 2152 C CA . GLU A 1 281 ? -8.815 40.116 -6.287 1.00 79.38 281 GLU A CA 1
ATOM 2153 C C . GLU A 1 281 ? -9.409 41.509 -5.998 1.00 79.38 281 GLU A C 1
ATOM 2155 O O . GLU A 1 281 ? -9.216 42.082 -4.923 1.00 79.38 281 GLU A O 1
ATOM 2160 N N . ASN A 1 282 ? -10.198 42.050 -6.931 1.00 74.19 282 ASN A N 1
ATOM 2161 C CA . ASN A 1 282 ? -10.897 43.319 -6.723 1.00 74.19 282 ASN A CA 1
ATOM 2162 C C . ASN A 1 282 ? -12.038 43.220 -5.697 1.00 74.19 282 ASN A C 1
ATOM 2164 O O . ASN A 1 282 ? -12.358 44.225 -5.065 1.00 74.19 282 ASN A O 1
ATOM 2168 N N . LEU A 1 283 ? -12.630 42.037 -5.505 1.00 69.00 283 LEU A N 1
ATOM 2169 C CA . LEU A 1 283 ? -13.668 41.800 -4.495 1.00 69.00 283 LEU A CA 1
ATOM 2170 C C . LEU A 1 283 ? -13.088 41.580 -3.090 1.00 69.00 283 LEU A C 1
ATOM 2172 O O . LEU A 1 283 ? -13.779 41.833 -2.108 1.00 69.00 283 LEU A O 1
ATOM 2176 N N . SER A 1 284 ? -11.829 41.144 -2.977 1.00 66.81 284 SER A N 1
ATOM 2177 C CA . SER A 1 284 ? -11.170 40.892 -1.689 1.00 66.81 284 SER A CA 1
ATOM 2178 C C . SER A 1 284 ? -10.497 42.121 -1.071 1.00 66.81 284 SER A C 1
ATOM 2180 O O . SER A 1 284 ? -9.989 42.031 0.046 1.00 66.81 284 SER A O 1
ATOM 2182 N N . LYS A 1 285 ? -10.462 43.276 -1.755 1.00 66.62 285 LYS A N 1
ATOM 2183 C CA . LYS A 1 285 ? -9.912 44.507 -1.166 1.00 66.62 285 LYS A CA 1
ATOM 2184 C C . LYS A 1 285 ? -10.887 45.076 -0.123 1.00 66.62 285 LYS A C 1
ATOM 2186 O O . LYS A 1 285 ? -12.004 45.443 -0.485 1.00 66.62 285 LYS A O 1
ATOM 2191 N N . PRO A 1 286 ? -10.486 45.201 1.157 1.00 61.19 286 PRO A N 1
ATOM 2192 C CA . PRO A 1 286 ? -11.359 45.743 2.191 1.00 61.19 286 PRO A CA 1
ATOM 2193 C C . PRO A 1 286 ? -11.650 47.225 1.918 1.00 61.19 286 PRO A C 1
ATOM 2195 O O . PRO A 1 286 ? -10.727 48.022 1.720 1.00 61.19 286 PRO A O 1
ATOM 2198 N N . GLN A 1 287 ? -12.928 47.616 1.921 1.00 60.16 287 GLN A N 1
ATOM 2199 C CA . GLN A 1 287 ? -13.288 49.034 1.906 1.00 60.16 287 GLN A CA 1
ATOM 2200 C C . GLN A 1 287 ? -12.811 49.690 3.206 1.00 60.16 287 GLN A C 1
ATOM 2202 O O . GLN A 1 287 ? -13.125 49.226 4.302 1.00 60.16 287 GLN A O 1
ATOM 2207 N N . ARG A 1 288 ? -12.030 50.771 3.084 1.00 55.16 288 ARG A N 1
ATOM 2208 C CA . ARG A 1 288 ? -11.558 51.541 4.241 1.00 55.16 288 ARG A CA 1
ATOM 2209 C C . ARG A 1 288 ? -12.763 52.142 4.978 1.00 55.16 288 ARG A C 1
ATOM 2211 O O . ARG A 1 288 ? -13.545 52.845 4.337 1.00 55.16 288 ARG A O 1
ATOM 2218 N N . PRO A 1 289 ? -12.912 51.933 6.297 1.00 50.25 289 PRO A N 1
ATOM 2219 C CA . PRO A 1 289 ? -13.983 52.571 7.045 1.00 50.25 289 PRO A CA 1
ATOM 2220 C C . PRO A 1 289 ? -13.733 54.082 7.132 1.00 50.25 289 PRO A C 1
ATOM 2222 O O . PRO A 1 289 ? -12.685 54.533 7.598 1.00 50.25 289 PRO A O 1
ATOM 2225 N N . HIS A 1 290 ? -14.708 54.871 6.682 1.00 52.94 290 HIS A N 1
ATOM 2226 C CA . HIS A 1 290 ? -14.747 56.309 6.925 1.00 52.94 290 HIS A CA 1
ATOM 2227 C C . HIS A 1 290 ? -15.083 56.553 8.400 1.00 52.94 290 HIS A C 1
ATOM 2229 O O . HIS A 1 290 ? -16.235 56.436 8.813 1.00 52.94 290 HIS A O 1
ATOM 2235 N N . ILE A 1 291 ? -14.079 56.904 9.202 1.00 52.16 291 ILE A N 1
ATOM 2236 C CA . ILE A 1 291 ? -14.285 57.340 10.585 1.00 52.16 291 ILE A CA 1
ATOM 2237 C C . ILE A 1 291 ? -14.670 58.824 10.547 1.00 52.16 291 ILE A C 1
ATOM 2239 O O . ILE A 1 291 ? -13.820 59.689 10.338 1.00 52.16 291 ILE A O 1
ATOM 2243 N N . ARG A 1 292 ? -15.962 59.128 10.720 1.00 44.03 292 ARG A N 1
ATOM 2244 C CA . ARG A 1 292 ? -16.420 60.482 11.063 1.00 44.03 292 ARG A CA 1
ATOM 2245 C C . ARG A 1 292 ? -16.264 60.660 12.570 1.00 44.03 292 ARG A C 1
ATOM 2247 O O . ARG A 1 292 ? -16.882 59.930 13.340 1.00 44.03 292 ARG A O 1
ATOM 2254 N N . ARG A 1 293 ? -15.437 61.623 12.975 1.00 44.34 293 ARG A N 1
ATOM 2255 C CA . ARG A 1 293 ? -15.395 62.110 14.356 1.00 44.34 293 ARG A CA 1
ATOM 2256 C C . ARG A 1 293 ? -16.688 62.885 14.610 1.00 44.34 293 ARG A C 1
ATOM 2258 O O . ARG A 1 293 ? -17.046 63.734 13.796 1.00 44.34 293 ARG A O 1
ATOM 2265 N N . VAL A 1 294 ? -17.390 62.539 15.680 1.00 53.09 294 VAL A N 1
ATOM 2266 C CA . VAL A 1 294 ? -18.539 63.296 16.180 1.00 53.09 294 VAL A CA 1
ATOM 2267 C C . VAL A 1 294 ? -18.030 64.033 17.413 1.00 53.09 294 VAL A C 1
ATOM 2269 O O . VAL A 1 294 ? -17.562 63.374 18.343 1.00 53.09 294 VAL A O 1
ATOM 2272 N N . ASP A 1 295 ? -18.029 65.363 17.337 1.00 55.75 295 ASP A N 1
ATOM 2273 C CA . ASP A 1 295 ? -17.862 66.266 18.482 1.00 55.75 295 ASP A CA 1
ATOM 2274 C C . ASP A 1 295 ? -19.187 66.387 19.252 1.00 55.75 295 ASP A C 1
ATOM 2276 O O . ASP A 1 295 ? -20.256 66.330 18.592 1.00 55.75 295 ASP A O 1
#

Mean predicted aligned error: 23.09 Å

Secondary structure (DSSP, 8-state):
--TT-EEES-S--PPPSEEEEEEEEEE-TTS-EEEEEEEEEEPP----PPPP-PPPPEEE-STT-EEEEEPPPTTPPPPTTEEEEEEEETTEEEEEEEESSSS-EEEEEEETTS-EEEEEE-TTS-EEE------SS---PBPPPPTTSPPPTT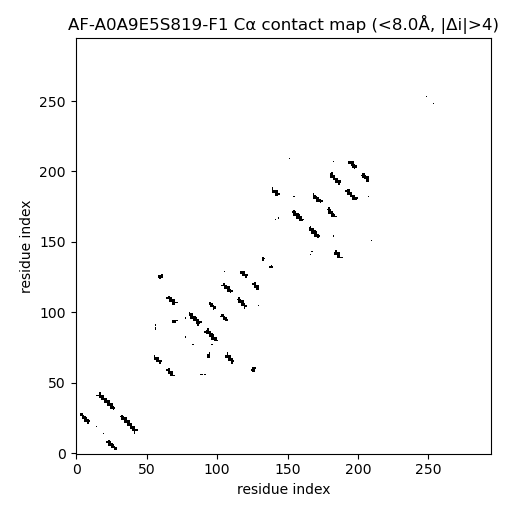-EEEEEEETTEEEEEEEE---TTSPPEEEEEEE-TTS-EEEEEEETTTTEEEE-----------------PPP----------------PPP----HHHHHHHHHHHHHHHHHHHHHHHHHHHHHHHHHSSPPPP------